Protein AF-A0A8E0S291-F1 (afdb_monomer_lite)

Structure (mmCIF, N/CA/C/O backbone):
data_AF-A0A8E0S291-F1
#
_entry.id   AF-A0A8E0S291-F1
#
loop_
_atom_site.group_PDB
_atom_site.id
_atom_site.type_symbol
_atom_site.label_atom_id
_atom_site.label_alt_id
_atom_site.label_comp_id
_atom_site.label_asym_id
_atom_site.label_entity_id
_atom_site.label_seq_id
_atom_site.pdbx_PDB_ins_code
_atom_site.Cartn_x
_atom_site.Cartn_y
_atom_site.Cartn_z
_atom_site.occupancy
_atom_site.B_iso_or_equiv
_atom_site.auth_seq_id
_atom_site.auth_comp_id
_atom_site.auth_asym_id
_atom_site.auth_atom_id
_atom_site.pdbx_PDB_model_num
ATOM 1 N N . MET A 1 1 ? 57.628 -47.543 49.176 1.00 35.41 1 MET A N 1
ATOM 2 C CA . MET A 1 1 ? 58.173 -47.450 47.808 1.00 35.41 1 MET A CA 1
ATOM 3 C C . MET A 1 1 ? 57.201 -46.601 47.002 1.00 35.41 1 MET A C 1
ATOM 5 O O . MET A 1 1 ? 56.029 -46.947 46.953 1.00 35.41 1 MET A O 1
ATOM 9 N N . LEU A 1 2 ? 57.671 -45.451 46.502 1.00 30.33 2 LEU A N 1
ATOM 10 C CA . LEU A 1 2 ? 57.043 -44.655 45.436 1.00 30.33 2 LEU A CA 1
ATOM 11 C C . LEU A 1 2 ? 56.680 -45.583 44.248 1.00 30.33 2 LEU A C 1
ATOM 13 O O . LEU A 1 2 ? 57.277 -46.646 44.112 1.00 30.33 2 LEU A O 1
ATOM 17 N N . ILE A 1 3 ? 55.739 -45.257 43.362 1.00 27.12 3 ILE A N 1
ATOM 18 C CA . ILE A 1 3 ? 55.937 -44.246 42.314 1.00 27.12 3 ILE A CA 1
ATOM 19 C C . ILE A 1 3 ? 54.583 -43.718 41.811 1.00 27.12 3 ILE A C 1
ATOM 21 O O . ILE A 1 3 ? 53.736 -44.456 41.317 1.00 27.12 3 ILE A O 1
ATOM 25 N N . THR A 1 4 ? 54.435 -42.398 41.903 1.00 32.66 4 THR A N 1
ATOM 26 C CA . THR A 1 4 ? 53.568 -41.542 41.088 1.00 32.66 4 THR A CA 1
ATOM 27 C C . THR A 1 4 ? 54.166 -41.356 39.693 1.00 32.66 4 THR A C 1
ATOM 29 O O . THR A 1 4 ? 55.371 -41.128 39.602 1.00 32.66 4 THR A O 1
ATOM 32 N N . TYR A 1 5 ? 53.348 -41.290 38.639 1.00 24.59 5 TYR A N 1
ATOM 33 C CA . TYR A 1 5 ? 53.736 -40.585 37.412 1.00 24.59 5 TYR A CA 1
ATOM 34 C C . TYR A 1 5 ? 52.665 -39.586 36.980 1.00 24.59 5 TYR A C 1
ATOM 36 O O . TYR A 1 5 ? 51.483 -39.901 36.859 1.00 24.59 5 TYR A O 1
ATOM 44 N N . LYS A 1 6 ? 53.134 -38.357 36.773 1.00 28.48 6 LYS A N 1
ATOM 45 C CA . LYS A 1 6 ? 52.450 -37.206 36.196 1.00 28.48 6 LYS A CA 1
ATOM 46 C C . LYS A 1 6 ? 53.204 -36.866 34.905 1.00 28.48 6 LYS A C 1
ATOM 48 O O . LYS A 1 6 ? 54.429 -36.952 34.910 1.00 28.48 6 LYS A O 1
ATOM 53 N N . ALA A 1 7 ? 52.457 -36.393 33.904 1.00 31.39 7 ALA A N 1
ATOM 54 C CA . ALA A 1 7 ? 52.782 -35.285 32.992 1.00 31.39 7 ALA A CA 1
ATOM 55 C C . ALA A 1 7 ? 52.718 -35.579 31.473 1.00 31.39 7 ALA A C 1
ATOM 57 O O . ALA A 1 7 ? 53.410 -36.454 30.963 1.00 31.39 7 ALA A O 1
ATOM 58 N N . ASN A 1 8 ? 51.957 -34.692 30.806 1.00 26.81 8 ASN A N 1
ATOM 59 C CA . ASN A 1 8 ? 52.186 -34.045 29.500 1.00 26.81 8 ASN A CA 1
ATOM 60 C C . ASN A 1 8 ? 51.219 -34.362 28.332 1.00 26.81 8 ASN A C 1
ATOM 62 O O . ASN A 1 8 ? 51.222 -35.436 27.747 1.00 26.81 8 ASN A O 1
ATOM 66 N N . SER A 1 9 ? 50.413 -33.342 27.998 1.00 39.91 9 SER A N 1
ATOM 67 C CA . SER A 1 9 ? 49.676 -33.076 26.741 1.00 39.91 9 SER A CA 1
ATOM 68 C C . SER A 1 9 ? 50.637 -32.807 25.552 1.00 39.91 9 SER A C 1
ATOM 70 O O . SER A 1 9 ? 51.832 -32.737 25.842 1.00 39.91 9 SER A O 1
ATOM 72 N N . PRO A 1 10 ? 50.231 -32.482 24.290 1.00 49.09 10 PRO A N 1
ATOM 73 C CA . PRO A 1 10 ? 48.901 -32.339 23.658 1.00 49.09 10 PRO A CA 1
ATOM 74 C C . PRO A 1 10 ? 48.836 -32.857 22.184 1.00 49.09 10 PRO A C 1
ATOM 76 O O . PRO A 1 10 ? 49.347 -32.190 21.298 1.00 49.09 10 PRO A O 1
ATOM 79 N N . ASP A 1 11 ? 48.108 -33.928 21.854 1.00 36.12 11 ASP A N 1
ATOM 80 C CA . ASP A 1 11 ? 47.858 -34.286 20.435 1.00 36.12 11 ASP A CA 1
ATOM 81 C C . ASP A 1 11 ? 46.357 -34.353 20.138 1.00 36.12 11 ASP A C 1
ATOM 83 O O . ASP A 1 11 ? 45.771 -35.398 19.866 1.00 36.12 11 ASP A O 1
ATOM 87 N N . THR A 1 12 ? 45.701 -33.191 20.197 1.00 46.25 12 THR A N 1
ATOM 88 C CA . THR A 1 12 ? 44.452 -33.009 19.448 1.00 46.25 12 THR A CA 1
ATOM 89 C C . THR A 1 12 ? 44.856 -32.630 18.034 1.00 46.25 12 THR A C 1
ATOM 91 O O . THR A 1 12 ? 45.323 -31.523 17.779 1.00 46.25 12 THR A O 1
ATOM 94 N N . THR A 1 13 ? 44.742 -33.586 17.114 1.00 47.28 13 THR A N 1
ATOM 95 C CA . THR A 1 13 ? 45.002 -33.358 15.693 1.00 47.28 13 THR A CA 1
ATOM 96 C C . THR A 1 13 ? 44.265 -32.093 15.222 1.00 47.28 13 THR A C 1
ATOM 98 O O . THR A 1 13 ? 43.097 -31.886 15.578 1.00 47.28 13 THR A O 1
ATOM 101 N N . PRO A 1 14 ? 44.896 -31.230 14.402 1.00 50.03 14 PRO A N 1
ATOM 102 C CA . PRO A 1 14 ? 44.289 -29.976 13.938 1.00 50.03 14 PRO A CA 1
ATOM 103 C C . PRO A 1 14 ? 42.973 -30.203 13.173 1.00 50.03 14 PRO A C 1
ATOM 105 O O . PRO A 1 14 ? 42.139 -29.302 13.084 1.00 50.03 14 PRO A O 1
ATOM 108 N N . ALA A 1 15 ? 42.744 -31.426 12.684 1.00 50.00 15 ALA A N 1
ATOM 109 C CA . ALA A 1 15 ? 41.499 -31.878 12.071 1.00 50.00 15 ALA A CA 1
ATOM 110 C C . ALA A 1 15 ? 40.314 -31.969 13.058 1.00 50.00 15 ALA A C 1
ATOM 112 O O . ALA A 1 15 ? 39.196 -31.619 12.698 1.00 50.00 15 ALA A O 1
ATOM 113 N N . VAL A 1 16 ? 40.529 -32.388 14.311 1.00 49.06 16 VAL A N 1
ATOM 114 C CA . VAL A 1 16 ? 39.433 -32.562 15.289 1.00 49.06 16 VAL A CA 1
ATOM 115 C C . VAL A 1 16 ? 39.032 -31.222 15.909 1.00 49.06 16 VAL A C 1
ATOM 117 O O . VAL A 1 16 ? 37.847 -30.944 16.076 1.00 49.06 16 VAL A O 1
ATOM 120 N N . LEU A 1 17 ? 40.002 -30.339 16.174 1.00 48.72 17 LEU A N 1
ATOM 121 C CA . LEU A 1 17 ? 39.735 -28.968 16.625 1.00 48.72 17 LEU A CA 1
ATOM 122 C C . LEU A 1 17 ? 39.095 -28.102 15.532 1.00 48.72 17 LEU A C 1
ATOM 124 O O . LEU A 1 17 ? 38.253 -27.260 15.844 1.00 48.72 17 LEU A O 1
ATOM 128 N N . SER A 1 18 ? 39.461 -28.298 14.261 1.00 50.75 18 SER A N 1
ATOM 129 C CA . SER A 1 18 ? 38.781 -27.631 13.142 1.00 50.75 18 SER A CA 1
ATOM 130 C C . SER A 1 18 ? 37.375 -28.184 12.924 1.00 50.75 18 SER A C 1
ATOM 132 O O . SER A 1 18 ? 36.466 -27.388 12.724 1.00 50.75 18 SER A O 1
ATOM 134 N N . ALA A 1 19 ? 37.156 -29.495 13.064 1.00 48.91 19 ALA A N 1
ATOM 135 C CA . ALA A 1 19 ? 35.825 -30.098 12.991 1.00 48.91 19 ALA A CA 1
ATOM 136 C C . ALA A 1 19 ? 34.895 -29.642 14.132 1.00 48.91 19 ALA A C 1
ATOM 138 O O . ALA A 1 19 ? 33.731 -29.339 13.880 1.00 48.91 19 ALA A O 1
ATOM 139 N N . LEU A 1 20 ? 35.402 -29.515 15.366 1.00 48.41 20 LEU A N 1
ATOM 140 C CA . LEU A 1 20 ? 34.643 -28.953 16.491 1.00 48.41 20 LEU A CA 1
ATOM 141 C C . LEU A 1 20 ? 34.306 -27.475 16.256 1.00 48.41 20 LEU A C 1
ATOM 143 O O . LEU A 1 20 ? 33.142 -27.101 16.370 1.00 48.41 20 LEU A O 1
ATOM 147 N N . LYS A 1 21 ? 35.277 -26.663 15.809 1.00 49.12 21 LYS A N 1
ATOM 148 C CA . LYS A 1 21 ? 35.042 -25.257 15.431 1.00 49.12 21 LYS A CA 1
ATOM 149 C C . LYS A 1 21 ? 34.055 -25.113 14.274 1.00 49.12 21 LYS A C 1
ATOM 151 O O . LYS A 1 21 ? 33.237 -24.205 14.314 1.00 49.12 21 LYS A O 1
ATOM 156 N N . LEU A 1 22 ? 34.101 -25.998 13.278 1.00 50.75 22 LEU A N 1
ATOM 157 C CA . LEU A 1 22 ? 33.143 -26.034 12.171 1.00 50.75 22 LEU A CA 1
ATOM 158 C C . LEU A 1 22 ? 31.749 -26.408 12.678 1.00 50.75 22 LEU A C 1
ATOM 160 O O . LEU A 1 22 ? 30.798 -25.716 12.348 1.00 50.75 22 LEU A O 1
ATOM 164 N N . SER A 1 23 ? 31.628 -27.413 13.552 1.00 47.03 23 SER A N 1
ATOM 165 C CA . SER A 1 23 ? 30.343 -27.818 14.140 1.00 47.03 23 SER A CA 1
ATOM 166 C C . SER A 1 23 ? 29.734 -26.752 15.060 1.00 47.03 23 SER A C 1
ATOM 168 O O . SER A 1 23 ? 28.517 -26.576 15.076 1.00 47.03 23 SER A O 1
ATOM 170 N N . ASP A 1 24 ? 30.569 -25.997 15.779 1.00 49.00 24 ASP A N 1
ATOM 171 C CA . ASP A 1 24 ? 30.143 -24.882 16.624 1.00 49.00 24 ASP A CA 1
ATOM 172 C C . ASP A 1 24 ? 29.803 -23.644 15.789 1.00 49.00 24 ASP A C 1
ATOM 174 O O . ASP A 1 24 ? 28.844 -22.942 16.107 1.00 49.00 24 ASP A O 1
ATOM 178 N N . GLN A 1 25 ? 30.518 -23.400 14.684 1.00 48.41 25 GLN A N 1
ATOM 179 C CA . GLN A 1 25 ? 30.156 -22.367 13.712 1.00 48.41 25 GLN A CA 1
ATOM 180 C C . GLN A 1 25 ? 28.866 -22.704 12.965 1.00 48.41 25 GLN A C 1
ATOM 182 O O . GLN A 1 25 ? 28.069 -21.798 12.747 1.00 48.41 25 GLN A O 1
ATOM 187 N N . GLN A 1 26 ? 28.618 -23.978 12.656 1.00 47.72 26 GLN A N 1
ATOM 188 C CA . GLN A 1 26 ? 27.363 -24.437 12.059 1.00 47.72 26 GLN A CA 1
ATOM 189 C C . GLN A 1 26 ? 26.202 -24.352 13.050 1.00 47.72 26 GLN A C 1
ATOM 191 O O . GLN A 1 26 ? 25.150 -23.823 12.721 1.00 47.72 26 GLN A O 1
ATOM 196 N N . LYS A 1 27 ? 26.403 -24.742 14.315 1.00 43.84 27 LYS A N 1
ATOM 197 C CA . LYS A 1 27 ? 25.403 -24.520 15.374 1.00 43.84 27 LYS A CA 1
ATOM 198 C C . LYS A 1 27 ? 25.152 -23.036 15.644 1.00 43.84 27 LYS A C 1
ATOM 200 O O . LYS A 1 27 ? 24.038 -22.662 16.000 1.00 43.84 27 LYS A O 1
ATOM 205 N N . TYR A 1 28 ? 26.169 -22.185 15.512 1.00 37.22 28 TYR A N 1
ATOM 206 C CA . TYR A 1 28 ? 26.034 -20.737 15.667 1.00 37.22 28 TYR A CA 1
ATOM 207 C C . TYR A 1 28 ? 25.336 -20.092 14.461 1.00 37.22 28 TYR A C 1
ATOM 209 O O . TYR A 1 28 ? 24.503 -19.204 14.657 1.00 37.22 28 TYR A O 1
ATOM 217 N N . SER A 1 29 ? 25.610 -20.557 13.234 1.00 41.06 29 SER A N 1
ATOM 218 C CA . SER A 1 29 ? 24.862 -20.147 12.044 1.00 41.06 29 SER A CA 1
ATOM 219 C C . SER A 1 29 ? 23.415 -20.611 12.128 1.00 41.06 29 SER A C 1
ATOM 221 O O . SER A 1 29 ? 22.541 -19.781 11.939 1.00 41.06 29 SER A O 1
ATOM 223 N N . ASP A 1 30 ? 23.155 -21.854 12.540 1.00 43.41 30 ASP A N 1
ATOM 224 C CA . ASP A 1 30 ? 21.802 -22.405 12.678 1.00 43.41 30 ASP A CA 1
ATOM 225 C C . ASP A 1 30 ? 21.001 -21.684 13.763 1.00 43.41 30 ASP A C 1
ATOM 227 O O . ASP A 1 30 ? 19.849 -21.333 13.533 1.00 43.41 30 ASP A O 1
ATOM 231 N N . ARG A 1 31 ? 21.612 -21.341 14.910 1.00 45.41 31 ARG A N 1
ATOM 232 C CA . ARG A 1 31 ? 20.946 -20.493 15.917 1.00 45.41 31 ARG A CA 1
ATOM 233 C C . ARG A 1 31 ? 20.661 -19.090 15.392 1.00 45.41 31 ARG A C 1
ATOM 235 O O . ARG A 1 31 ? 19.633 -18.518 15.748 1.00 45.41 31 ARG A O 1
ATOM 242 N N . ARG A 1 32 ? 21.542 -18.507 14.567 1.00 46.62 32 ARG A N 1
ATOM 243 C CA . ARG A 1 32 ? 21.278 -17.218 13.901 1.00 46.62 32 ARG A CA 1
ATOM 244 C C . ARG A 1 32 ? 20.151 -17.342 12.889 1.00 46.62 32 ARG A C 1
ATOM 246 O O . ARG A 1 32 ? 19.307 -16.459 12.873 1.00 46.62 32 ARG A O 1
ATOM 253 N N . THR A 1 33 ? 20.104 -18.413 12.104 1.00 45.62 33 THR A N 1
ATOM 254 C CA . THR A 1 33 ? 19.027 -18.675 11.146 1.00 45.62 33 THR A CA 1
ATOM 255 C C . THR A 1 33 ? 17.710 -18.935 11.868 1.00 45.62 33 THR A C 1
ATOM 257 O O . THR A 1 33 ? 16.697 -18.403 11.443 1.00 45.62 33 THR A O 1
ATOM 260 N N . GLU A 1 34 ? 17.701 -19.643 13.000 1.00 44.78 34 GLU A N 1
ATOM 261 C CA . GLU A 1 34 ? 16.521 -19.803 13.862 1.00 44.78 34 GLU A CA 1
ATOM 262 C C . GLU A 1 34 ? 16.089 -18.473 14.485 1.00 44.78 34 GLU A C 1
ATOM 264 O O . GLU A 1 34 ? 14.908 -18.153 14.470 1.00 44.78 34 GLU A O 1
ATOM 269 N N . SER A 1 35 ? 17.028 -17.657 14.971 1.00 46.72 35 SER A N 1
ATOM 270 C CA . SER A 1 35 ? 16.734 -16.337 15.549 1.00 46.72 35 SER A CA 1
ATOM 271 C C . SER A 1 35 ? 16.203 -15.374 14.486 1.00 46.72 35 SER A C 1
ATOM 273 O O . SER A 1 35 ? 15.221 -14.678 14.718 1.00 46.72 35 SER A O 1
ATOM 275 N N . GLN A 1 36 ? 16.805 -15.378 13.295 1.00 45.47 36 GLN A N 1
ATOM 276 C CA . GLN A 1 36 ? 16.350 -14.633 12.124 1.00 45.47 36 GLN A CA 1
ATOM 277 C C . GLN A 1 36 ? 15.043 -15.185 11.564 1.00 45.47 36 GLN A C 1
ATOM 279 O O . GLN A 1 36 ? 14.257 -14.404 11.061 1.00 45.47 36 GLN A O 1
ATOM 284 N N . CYS A 1 37 ? 14.765 -16.483 11.677 1.00 38.72 37 CYS A N 1
ATOM 285 C CA . CYS A 1 37 ? 13.492 -17.089 11.290 1.00 38.72 37 CYS A CA 1
ATOM 286 C C . CYS A 1 37 ? 12.397 -16.757 12.310 1.00 38.72 37 CYS A C 1
ATOM 288 O O . CYS A 1 37 ? 11.267 -16.507 11.923 1.00 38.72 37 CYS A O 1
ATOM 290 N N . LEU A 1 38 ? 12.716 -16.665 13.604 1.00 43.34 38 LEU A N 1
ATOM 291 C CA . LEU A 1 38 ? 11.796 -16.206 14.649 1.00 43.34 38 LEU A CA 1
ATOM 292 C C . LEU A 1 38 ? 11.503 -14.707 14.537 1.00 43.34 38 LEU A C 1
ATOM 294 O O . LEU A 1 38 ? 10.346 -14.320 14.668 1.00 43.34 38 LEU A O 1
ATOM 298 N N .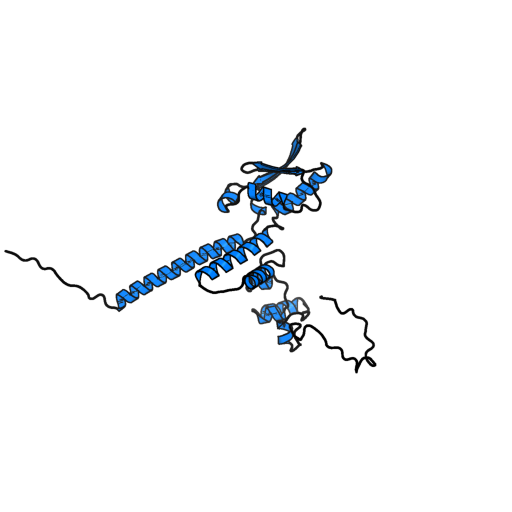 LEU A 1 39 ? 12.519 -13.893 14.238 1.00 44.81 39 LEU A N 1
ATOM 299 C CA . LEU A 1 39 ? 12.376 -12.472 13.911 1.00 44.81 39 LEU A CA 1
ATOM 300 C C . LEU A 1 39 ? 11.616 -12.298 12.600 1.00 44.81 39 LEU A C 1
ATOM 302 O O . LEU A 1 39 ? 10.631 -11.584 12.570 1.00 44.81 39 LEU A O 1
ATOM 306 N N . SER A 1 40 ? 11.977 -13.028 11.547 1.00 36.97 40 SER A N 1
ATOM 307 C CA . SER A 1 40 ? 11.261 -13.038 10.268 1.00 36.97 40 SER A CA 1
ATOM 308 C C . SER A 1 40 ? 9.829 -13.517 10.439 1.00 36.97 40 SER A C 1
ATOM 310 O O . SER A 1 40 ? 8.967 -12.998 9.757 1.00 36.97 40 SER A O 1
ATOM 312 N N . ARG A 1 41 ? 9.551 -14.451 11.354 1.00 41.25 41 ARG A N 1
ATOM 313 C CA . ARG A 1 41 ? 8.201 -14.908 11.701 1.00 41.25 41 ARG A CA 1
ATOM 314 C C . ARG A 1 41 ? 7.462 -13.886 12.556 1.00 41.25 41 ARG A C 1
ATOM 316 O O . ARG A 1 41 ? 6.261 -13.757 12.409 1.00 41.25 41 ARG A O 1
ATOM 323 N N . GLN A 1 42 ? 8.132 -13.149 13.438 1.00 45.88 42 GLN A N 1
ATOM 324 C CA . GLN A 1 42 ? 7.544 -12.010 14.155 1.00 45.88 42 GLN A CA 1
ATOM 325 C C . GLN A 1 42 ? 7.223 -10.860 13.205 1.00 45.88 42 GLN A C 1
ATOM 327 O O . GLN A 1 42 ? 6.167 -10.254 13.330 1.00 45.88 42 GLN A O 1
ATOM 332 N N . VAL A 1 43 ? 8.102 -10.608 12.241 1.00 45.44 43 VAL A N 1
ATOM 333 C CA . VAL A 1 43 ? 7.937 -9.645 11.160 1.00 45.44 43 VAL A CA 1
ATOM 334 C C . VAL A 1 43 ? 6.843 -10.120 10.215 1.00 45.44 43 VAL A C 1
ATOM 336 O O . VAL A 1 43 ? 5.972 -9.339 9.886 1.00 45.44 43 VAL A O 1
ATOM 339 N N . GLU A 1 44 ? 6.782 -11.401 9.870 1.00 46.25 44 GLU A N 1
ATOM 340 C CA . GLU A 1 44 ? 5.695 -12.007 9.099 1.00 46.25 44 GLU A CA 1
ATOM 341 C C . GLU A 1 44 ? 4.374 -11.968 9.875 1.00 46.25 44 GLU A C 1
ATOM 343 O O . GLU A 1 44 ? 3.361 -11.673 9.273 1.00 46.25 44 GLU A O 1
ATOM 348 N N . LEU A 1 45 ? 4.368 -12.131 11.203 1.00 39.22 45 LEU A N 1
ATOM 349 C CA . LEU A 1 45 ? 3.192 -11.952 12.072 1.00 39.22 45 LEU A CA 1
ATOM 350 C C . LEU A 1 45 ? 2.814 -10.473 12.300 1.00 39.22 45 LEU A C 1
ATOM 352 O O . LEU A 1 45 ? 1.685 -10.186 12.696 1.00 39.22 45 LEU A O 1
ATOM 356 N N . ALA A 1 46 ? 3.752 -9.544 12.101 1.00 42.50 46 ALA A N 1
ATOM 357 C CA . ALA A 1 46 ? 3.539 -8.096 12.167 1.00 42.50 46 ALA A CA 1
ATOM 358 C C . ALA A 1 46 ? 3.155 -7.493 10.800 1.00 42.50 46 ALA A C 1
ATOM 360 O O . ALA A 1 46 ? 2.508 -6.447 10.752 1.00 42.50 46 ALA A O 1
ATOM 361 N N . ILE A 1 47 ? 3.560 -8.153 9.709 1.00 39.16 47 ILE A N 1
ATOM 362 C CA . ILE A 1 47 ? 3.210 -7.886 8.307 1.00 39.16 47 ILE A CA 1
ATOM 363 C C . ILE A 1 47 ? 1.906 -8.600 7.938 1.00 39.16 47 ILE A C 1
ATOM 365 O O . ILE A 1 47 ? 1.127 -8.063 7.149 1.00 39.16 47 ILE A O 1
ATOM 369 N N . GLU A 1 48 ? 1.637 -9.780 8.511 1.00 40.62 48 GLU A N 1
ATOM 370 C CA . GLU A 1 48 ? 0.298 -10.356 8.564 1.00 40.62 48 GLU A CA 1
ATOM 371 C C . GLU A 1 48 ? -0.607 -9.260 9.113 1.00 40.62 48 GLU A C 1
ATOM 373 O O . GLU A 1 48 ? -0.258 -8.634 10.121 1.00 40.62 48 GLU A O 1
ATOM 378 N N . PRO A 1 49 ? -1.717 -8.965 8.412 1.00 43.94 49 PRO A N 1
ATOM 379 C CA . PRO A 1 49 ? -2.493 -7.763 8.651 1.00 43.94 49 PRO A CA 1
ATOM 380 C C . PRO A 1 49 ? -2.751 -7.672 10.146 1.00 43.94 49 PRO A C 1
ATOM 382 O O . PRO A 1 49 ? -3.243 -8.626 10.760 1.00 43.94 49 PRO A O 1
ATOM 385 N N . THR A 1 50 ? -2.321 -6.558 10.738 1.00 48.69 50 THR A N 1
ATOM 386 C CA . THR A 1 50 ? -2.438 -6.260 12.163 1.00 48.69 50 THR A CA 1
ATOM 387 C C . THR A 1 50 ? -3.895 -5.992 12.472 1.00 48.69 50 THR A C 1
ATOM 389 O O . THR A 1 50 ? -4.286 -4.897 12.852 1.00 48.69 50 THR A O 1
ATOM 392 N N . ARG A 1 51 ? -4.698 -7.039 12.326 1.00 52.66 51 ARG A N 1
ATOM 393 C CA . ARG A 1 51 ? -6.126 -7.077 12.511 1.00 52.66 51 ARG A CA 1
ATOM 394 C C . ARG A 1 51 ? -6.411 -6.719 13.951 1.00 52.66 51 ARG A C 1
ATOM 396 O O . ARG A 1 51 ? -6.599 -7.589 14.798 1.00 52.66 51 ARG A O 1
ATOM 403 N N . LEU A 1 52 ? -6.506 -5.413 14.212 1.00 54.78 52 LEU A N 1
ATOM 404 C CA . LEU A 1 52 ? -7.386 -4.887 15.244 1.00 54.78 52 LEU A CA 1
ATOM 40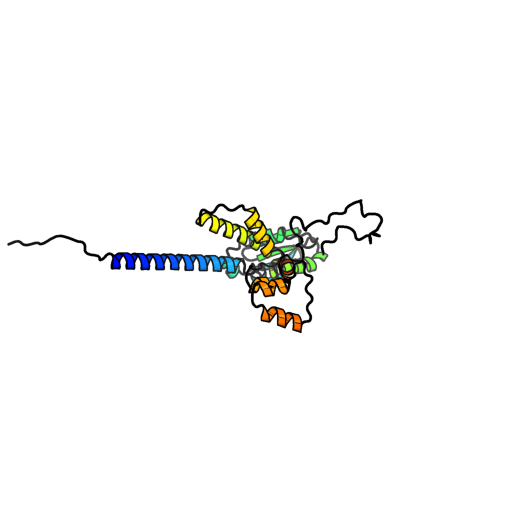5 C C . LEU A 1 52 ? -8.726 -5.595 15.086 1.00 54.78 52 LEU A C 1
ATOM 407 O O . LEU A 1 52 ? -9.258 -6.000 16.100 1.00 54.78 52 LEU A O 1
ATOM 411 N N . ALA A 1 53 ? -9.123 -5.887 13.840 1.00 55.12 53 ALA A N 1
ATOM 412 C CA . ALA A 1 53 ? -10.199 -6.770 13.412 1.00 55.12 53 ALA A CA 1
ATOM 413 C C . ALA A 1 53 ? -10.339 -8.119 14.138 1.00 55.12 53 ALA A C 1
ATOM 415 O O . ALA A 1 53 ? -11.458 -8.568 14.373 1.00 55.12 53 ALA A O 1
ATOM 416 N N . ASP A 1 54 ? -9.234 -8.753 14.536 1.00 59.75 54 ASP A N 1
ATOM 417 C CA . ASP A 1 54 ? -9.254 -10.066 15.187 1.00 59.75 54 ASP A CA 1
ATOM 418 C C . ASP A 1 54 ? -9.330 -9.959 16.716 1.00 59.75 54 ASP A C 1
ATOM 420 O O . ASP A 1 54 ? -9.492 -10.970 17.400 1.00 59.75 54 ASP A O 1
ATOM 424 N N . ILE A 1 55 ? -9.156 -8.760 17.275 1.00 68.62 55 ILE A N 1
ATOM 425 C CA . ILE A 1 55 ? -9.235 -8.505 18.714 1.00 68.62 55 ILE A CA 1
ATOM 426 C C . ILE A 1 55 ? -10.687 -8.409 19.218 1.00 68.62 55 ILE A C 1
ATOM 428 O O . ILE A 1 55 ? -10.953 -8.973 20.282 1.00 68.62 55 ILE A O 1
ATOM 432 N N . PRO A 1 56 ? -11.637 -7.721 18.551 1.00 70.38 56 PRO A N 1
ATOM 433 C CA . PRO A 1 56 ? -13.002 -7.631 19.023 1.00 70.38 56 PRO A CA 1
ATOM 434 C C . PRO A 1 56 ? -13.708 -8.978 18.876 1.00 70.38 56 PRO A C 1
ATOM 436 O O . PRO A 1 56 ? -13.756 -9.580 17.810 1.00 70.38 56 PRO A O 1
ATOM 439 N N . ILE A 1 57 ? -14.299 -9.427 19.976 1.00 78.88 57 ILE A N 1
ATOM 440 C CA . ILE A 1 57 ? -15.174 -10.598 20.032 1.00 78.88 57 ILE A CA 1
ATOM 441 C C . ILE A 1 57 ? -16.590 -10.199 19.617 1.00 78.88 57 ILE A C 1
ATOM 443 O O . ILE A 1 57 ? -17.271 -10.934 18.910 1.00 78.88 57 ILE A O 1
ATOM 447 N N . SER A 1 58 ? -17.061 -9.042 20.092 1.00 79.56 58 SER A N 1
ATOM 448 C CA . SER A 1 58 ? -18.397 -8.546 19.770 1.00 79.56 58 SER A CA 1
ATOM 449 C C . SER A 1 58 ? -18.487 -7.033 19.901 1.00 79.56 58 SER A C 1
ATOM 451 O O . SER A 1 58 ? -17.823 -6.436 20.752 1.00 79.56 58 SER A O 1
ATOM 453 N N . LEU A 1 59 ? -19.350 -6.434 19.086 1.00 84.06 59 LEU A N 1
ATOM 454 C CA . LEU A 1 59 ? -19.764 -5.042 19.182 1.00 84.06 59 LEU A CA 1
ATOM 455 C C . LEU A 1 59 ? -21.243 -5.032 19.575 1.00 84.06 59 LEU A C 1
ATOM 457 O O . LEU A 1 59 ? -22.069 -5.650 18.904 1.00 84.06 59 LEU A O 1
ATOM 461 N N . ARG A 1 60 ? -21.576 -4.373 20.688 1.00 85.88 60 ARG A N 1
ATOM 462 C CA . ARG A 1 60 ? -22.949 -4.266 21.198 1.00 85.88 60 ARG A CA 1
ATOM 463 C C . ARG A 1 60 ? -23.330 -2.814 21.427 1.00 85.88 60 ARG A C 1
ATOM 465 O O . ARG A 1 60 ? -22.530 -2.022 21.919 1.00 85.88 60 ARG A O 1
ATOM 472 N N . GLN A 1 61 ? -24.569 -2.490 21.093 1.00 88.44 61 GLN A N 1
ATOM 473 C CA . GLN A 1 61 ? -25.164 -1.188 21.364 1.00 88.44 61 GLN A CA 1
ATOM 474 C C . GLN A 1 61 ? -25.913 -1.263 22.690 1.00 88.44 61 GLN A C 1
ATOM 476 O O . GLN A 1 61 ? -26.639 -2.226 22.936 1.00 88.44 61 GLN A O 1
ATOM 481 N N . TRP A 1 62 ? -25.729 -0.253 23.530 1.00 86.44 62 TRP A N 1
ATOM 482 C CA . TRP A 1 62 ? -26.413 -0.131 24.806 1.00 86.44 62 TRP A CA 1
ATOM 483 C C . TRP A 1 62 ? -27.108 1.221 24.864 1.00 86.44 62 TRP A C 1
ATOM 485 O O . TRP A 1 62 ? -26.500 2.259 24.600 1.00 86.44 62 TRP A O 1
ATOM 495 N N . LEU A 1 63 ? -28.391 1.186 25.213 1.00 87.00 63 LEU A N 1
ATOM 496 C CA . LEU A 1 63 ? -29.178 2.370 25.515 1.00 87.00 63 LEU A CA 1
ATOM 497 C C . LEU A 1 63 ? -29.546 2.300 26.993 1.00 87.00 63 LEU A C 1
ATOM 499 O O . LEU A 1 63 ? -30.325 1.437 27.397 1.00 87.00 63 LEU A O 1
ATOM 503 N N . THR A 1 64 ? -28.952 3.171 27.800 1.00 84.69 64 THR A N 1
ATOM 504 C CA . THR A 1 64 ? -29.405 3.423 29.168 1.00 84.69 64 THR A CA 1
ATOM 505 C C . THR A 1 64 ? -30.151 4.760 29.191 1.00 84.69 64 THR A C 1
ATOM 507 O O . THR A 1 64 ? -29.996 5.569 28.275 1.00 84.69 64 THR A O 1
ATOM 510 N N . PRO A 1 65 ? -30.998 5.013 30.202 1.00 80.31 65 PRO A N 1
ATOM 511 C CA . PRO A 1 65 ? -31.707 6.289 30.313 1.00 80.31 65 PRO A CA 1
ATOM 512 C C . PRO A 1 65 ? -30.776 7.505 30.471 1.00 80.31 65 PRO A C 1
ATOM 514 O O . PRO A 1 65 ? -31.202 8.620 30.190 1.00 80.31 65 PRO A O 1
ATOM 517 N N . GLU A 1 66 ? -29.528 7.299 30.901 1.00 82.06 66 GLU A N 1
ATOM 518 C CA . GLU A 1 66 ? -28.541 8.368 31.099 1.00 82.06 66 GLU A CA 1
ATOM 519 C C . GLU A 1 66 ? -27.597 8.539 29.905 1.00 82.06 66 GLU A C 1
ATOM 521 O O . GLU A 1 66 ? -27.242 9.664 29.571 1.00 82.06 66 GLU A O 1
ATOM 526 N N . ASP A 1 67 ? -27.203 7.441 29.250 1.00 82.25 67 ASP A N 1
ATOM 527 C CA . ASP A 1 67 ? -26.203 7.448 28.187 1.00 82.25 67 ASP A CA 1
ATOM 528 C C . ASP A 1 67 ? -26.522 6.414 27.098 1.00 82.25 67 ASP A C 1
ATOM 530 O O . ASP A 1 67 ? -26.938 5.282 27.352 1.00 82.25 67 ASP A O 1
ATOM 534 N N . VAL A 1 68 ? -26.204 6.765 25.855 1.00 84.12 68 VAL A N 1
ATOM 535 C CA . VAL A 1 68 ? -26.150 5.802 24.752 1.00 84.12 68 VAL A CA 1
ATOM 536 C C . VAL A 1 68 ? -24.695 5.559 24.397 1.00 84.12 68 VAL A C 1
ATOM 538 O O . VAL A 1 68 ? -23.942 6.506 24.178 1.00 84.12 68 VAL A O 1
ATOM 541 N N . TYR A 1 69 ? -24.280 4.295 24.344 1.00 87.00 69 TYR A N 1
ATOM 542 C CA . TYR A 1 69 ? -22.896 3.946 24.041 1.00 87.00 69 TYR A CA 1
ATOM 543 C C . TYR A 1 69 ? -22.773 2.630 23.283 1.00 87.00 69 TYR A C 1
ATOM 545 O O . TYR A 1 69 ? -23.638 1.752 23.308 1.00 87.00 69 TYR A O 1
ATOM 553 N N . ILE A 1 70 ? -21.645 2.494 22.599 1.00 87.31 70 ILE A N 1
ATOM 554 C CA . ILE A 1 70 ? -21.259 1.285 21.884 1.00 87.31 70 ILE A CA 1
ATOM 555 C C . ILE A 1 70 ? -20.142 0.626 22.679 1.00 87.31 70 ILE A C 1
ATOM 557 O O . ILE A 1 70 ? -19.095 1.232 22.908 1.00 87.31 70 ILE A O 1
ATOM 561 N N . ALA A 1 71 ? -20.379 -0.610 23.105 1.00 87.94 71 ALA A N 1
ATOM 562 C CA . ALA A 1 71 ? -19.412 -1.427 23.814 1.00 87.94 71 ALA A CA 1
ATOM 563 C C . ALA A 1 71 ? -18.766 -2.419 22.843 1.00 87.94 71 ALA A C 1
ATOM 565 O O . ALA A 1 71 ? -19.452 -3.233 22.221 1.00 87.94 71 ALA A O 1
ATOM 566 N N . VAL A 1 72 ? -17.441 -2.384 22.745 1.00 86.56 72 VAL A N 1
ATOM 567 C CA . VAL A 1 72 ? -16.651 -3.386 22.030 1.00 86.56 72 VAL A CA 1
ATOM 568 C C . VAL A 1 72 ? -15.963 -4.275 23.058 1.00 86.56 72 VAL A C 1
ATOM 570 O O . VAL A 1 72 ? -15.202 -3.801 23.901 1.00 86.56 72 VAL A O 1
ATOM 573 N N . THR A 1 73 ? -16.253 -5.572 23.005 1.00 87.75 73 THR A N 1
ATOM 574 C CA . THR A 1 73 ? -15.602 -6.592 23.834 1.00 87.75 73 THR A CA 1
ATOM 575 C C . THR A 1 73 ? -14.342 -7.070 23.134 1.00 87.75 73 THR A C 1
ATOM 577 O O . THR A 1 73 ? -14.425 -7.537 22.003 1.00 87.75 73 THR A O 1
ATOM 580 N N . LEU A 1 74 ? -13.194 -6.974 23.797 1.00 84.62 74 LEU A N 1
ATOM 581 C CA . LEU A 1 74 ? -11.881 -7.328 23.260 1.00 84.62 74 LEU A CA 1
ATOM 582 C C . LEU A 1 74 ? -11.398 -8.663 23.852 1.00 84.62 74 LEU A C 1
ATOM 584 O O . LEU A 1 74 ? -11.614 -8.944 25.030 1.00 84.62 74 LEU A O 1
ATOM 588 N N . ASP A 1 75 ? -10.729 -9.487 23.046 1.00 84.06 75 ASP A N 1
ATOM 589 C CA . ASP A 1 75 ? -10.158 -10.769 23.472 1.00 84.06 75 ASP A CA 1
ATOM 590 C C . ASP A 1 75 ? -8.822 -10.569 24.202 1.00 84.06 75 ASP A C 1
ATOM 592 O O . ASP A 1 75 ? -7.784 -10.292 23.595 1.00 84.06 75 ASP A O 1
ATOM 596 N N . GLU A 1 76 ? -8.835 -10.768 25.518 1.00 81.12 76 GLU A N 1
ATOM 597 C CA . GLU A 1 76 ? -7.662 -10.648 26.390 1.00 81.12 76 GLU A CA 1
ATOM 598 C C . GLU A 1 76 ? -6.526 -11.598 25.999 1.00 81.12 76 GLU A C 1
ATOM 600 O O . GLU A 1 76 ? -5.358 -11.210 26.011 1.00 81.12 76 GLU A O 1
ATOM 605 N N . LYS A 1 77 ? -6.841 -12.827 25.567 1.00 79.31 77 LYS A N 1
ATOM 606 C CA . LYS A 1 77 ? -5.819 -13.812 25.180 1.00 79.31 77 LYS A CA 1
ATOM 607 C C . LYS A 1 77 ? -5.148 -13.426 23.869 1.00 79.31 77 LYS A C 1
ATOM 609 O O . LYS A 1 77 ? -3.978 -13.752 23.658 1.00 79.31 77 LYS A O 1
ATOM 614 N N . ARG A 1 78 ? -5.881 -12.793 22.949 1.00 73.31 78 ARG A N 1
ATOM 615 C CA . ARG A 1 78 ? -5.308 -12.274 21.693 1.00 73.31 78 ARG A CA 1
ATOM 616 C C . ARG A 1 78 ? -4.497 -11.008 21.943 1.00 73.31 78 ARG A C 1
ATOM 618 O O . ARG A 1 78 ? -3.409 -10.890 21.388 1.00 73.31 78 ARG A O 1
ATOM 625 N N . MET A 1 79 ? -4.969 -10.127 22.824 1.00 74.56 79 MET A N 1
ATOM 626 C CA . MET A 1 79 ? -4.234 -8.929 23.237 1.00 74.56 79 MET A CA 1
ATOM 627 C C . MET A 1 79 ? -2.910 -9.275 23.931 1.00 74.56 79 MET A C 1
ATOM 629 O O . MET A 1 79 ? -1.871 -8.746 23.541 1.00 74.56 79 MET A O 1
ATOM 633 N N . ALA A 1 80 ? -2.919 -10.218 24.880 1.00 74.69 80 ALA A N 1
ATOM 634 C CA . ALA A 1 80 ? -1.728 -10.637 25.624 1.00 74.69 80 ALA A CA 1
ATOM 635 C C . ALA A 1 80 ? -0.660 -11.278 24.725 1.00 74.69 80 ALA A C 1
ATOM 637 O O . ALA A 1 80 ? 0.520 -10.962 24.849 1.00 74.69 80 ALA A O 1
ATOM 638 N N . ARG A 1 81 ? -1.071 -12.119 23.765 1.00 67.38 81 ARG A N 1
ATOM 639 C CA . ARG A 1 81 ? -0.156 -12.719 22.775 1.00 67.38 81 ARG A CA 1
ATOM 640 C C . ARG A 1 81 ? 0.554 -11.685 21.901 1.00 67.38 81 ARG A C 1
ATOM 642 O O . ARG A 1 81 ? 1.634 -11.968 21.402 1.00 67.38 81 ARG A O 1
ATOM 649 N N . ARG A 1 82 ? -0.065 -10.520 21.694 1.00 64.38 82 ARG A N 1
ATOM 650 C CA . ARG A 1 82 ? 0.411 -9.471 20.779 1.00 64.38 82 ARG A CA 1
ATOM 651 C C . ARG A 1 82 ? 0.941 -8.225 21.500 1.00 64.38 82 ARG A C 1
ATOM 653 O O . ARG A 1 82 ? 1.319 -7.269 20.836 1.00 64.38 82 ARG A O 1
ATOM 660 N N . GLY A 1 83 ? 0.943 -8.204 22.836 1.00 67.56 83 GLY A N 1
ATOM 661 C CA . GLY A 1 83 ? 1.381 -7.047 23.629 1.00 67.56 83 GLY A CA 1
ATOM 662 C C . GLY A 1 83 ? 0.526 -5.784 23.440 1.00 67.56 83 GLY A C 1
ATOM 663 O O . GLY A 1 83 ? 1.001 -4.677 23.686 1.00 67.56 83 GLY A O 1
ATOM 664 N N . ILE A 1 84 ? -0.725 -5.916 22.983 1.00 72.62 84 ILE A N 1
ATOM 665 C CA . ILE A 1 84 ? -1.609 -4.772 22.716 1.00 72.62 84 ILE A CA 1
ATOM 666 C C . ILE A 1 84 ? -2.380 -4.421 23.989 1.00 72.62 84 ILE A C 1
ATOM 668 O O . ILE A 1 84 ? -3.110 -5.243 24.534 1.00 72.62 84 ILE A O 1
ATOM 672 N N . ILE A 1 85 ? -2.249 -3.174 24.440 1.00 80.19 85 ILE A N 1
ATOM 673 C CA . ILE A 1 85 ? -2.948 -2.649 25.620 1.00 80.19 85 ILE A CA 1
ATOM 674 C C . ILE A 1 85 ? -4.264 -1.991 25.180 1.00 80.19 85 ILE A C 1
ATOM 676 O O . ILE A 1 85 ? -4.300 -1.287 24.170 1.00 80.19 85 ILE A O 1
ATOM 680 N N . THR A 1 86 ? -5.341 -2.131 25.955 1.00 79.00 86 THR A N 1
ATOM 681 C CA . THR A 1 86 ? -6.644 -1.504 25.650 1.00 79.00 86 THR A CA 1
ATOM 682 C C . THR A 1 86 ? -6.581 0.018 25.533 1.00 79.00 86 THR A C 1
ATOM 684 O O . THR A 1 86 ? -7.222 0.593 24.654 1.00 79.00 86 THR A O 1
ATOM 687 N N . ALA A 1 87 ? -5.722 0.676 26.313 1.00 78.69 87 ALA A N 1
ATOM 688 C CA . ALA A 1 87 ? -5.434 2.105 26.175 1.00 78.69 87 ALA A CA 1
ATOM 689 C C . ALA A 1 87 ? -4.912 2.480 24.772 1.00 78.69 87 ALA A C 1
ATOM 691 O O . ALA A 1 87 ? -5.233 3.546 24.239 1.00 78.69 87 ALA A O 1
ATOM 692 N N . ARG A 1 88 ? -4.147 1.587 24.128 1.00 75.56 88 ARG A N 1
ATOM 693 C CA . ARG A 1 88 ? -3.677 1.796 22.755 1.00 75.56 88 ARG A CA 1
ATOM 694 C C . ARG A 1 88 ? -4.849 1.780 21.779 1.00 75.56 88 ARG A C 1
ATOM 696 O O . ARG A 1 88 ? -4.933 2.680 20.948 1.00 75.56 88 ARG A O 1
ATOM 703 N N . VAL A 1 89 ? -5.779 0.837 21.929 1.00 74.62 89 VAL A N 1
ATOM 704 C CA . VAL A 1 89 ? -6.993 0.737 21.097 1.00 74.62 89 VAL A CA 1
ATOM 705 C C . VAL A 1 89 ? -7.864 1.994 21.236 1.00 74.62 89 VAL A C 1
ATOM 707 O O . VAL A 1 89 ? -8.333 2.529 20.235 1.00 74.62 89 VAL A O 1
ATOM 710 N N . VAL A 1 90 ? -7.997 2.549 22.445 1.00 78.62 90 VAL A N 1
ATOM 711 C CA . VAL A 1 90 ? -8.696 3.830 22.678 1.00 78.62 90 VAL A CA 1
ATOM 712 C C . VAL A 1 90 ? -8.039 4.977 21.927 1.00 78.62 90 VAL A C 1
ATOM 714 O O . VAL A 1 90 ? -8.716 5.709 21.208 1.00 78.62 90 VAL A O 1
ATOM 717 N N . SER A 1 91 ? -6.718 5.126 22.067 1.00 73.62 91 SER A N 1
ATOM 718 C CA . SER A 1 91 ? -5.976 6.207 21.405 1.00 73.62 91 SER A CA 1
ATOM 719 C C . SER A 1 91 ? -6.101 6.136 19.882 1.00 73.62 91 SER A C 1
ATOM 721 O O . SER A 1 91 ? -6.122 7.154 19.195 1.00 73.62 91 SER A O 1
ATOM 723 N N . VAL A 1 92 ? -6.224 4.918 19.363 1.00 71.44 92 VAL A N 1
ATOM 724 C CA . VAL A 1 92 ? -6.411 4.621 17.953 1.00 71.44 92 VAL A CA 1
ATOM 725 C C . VAL A 1 92 ? -7.809 5.028 17.486 1.00 71.44 92 VAL A C 1
ATOM 727 O O . VAL A 1 92 ? -7.927 5.755 16.504 1.00 71.44 92 VAL A O 1
ATOM 730 N N . VAL A 1 93 ? -8.855 4.643 18.216 1.00 74.38 93 VAL A N 1
ATOM 731 C CA . VAL A 1 93 ? -10.245 5.008 17.896 1.00 74.38 93 VAL A CA 1
ATOM 732 C C . VAL A 1 93 ? -10.478 6.517 18.013 1.00 74.38 93 VAL A C 1
ATOM 734 O O . VAL A 1 93 ? -11.182 7.088 17.189 1.00 74.38 93 VAL A O 1
ATOM 737 N N . GLN A 1 94 ? -9.844 7.183 18.982 1.00 75.06 94 GLN A N 1
ATOM 738 C CA . GLN A 1 94 ? -9.907 8.642 19.132 1.00 75.06 94 GLN A CA 1
ATOM 739 C C . GLN A 1 94 ? -9.213 9.394 17.987 1.00 75.06 94 GLN A C 1
ATOM 741 O O . GLN A 1 94 ? -9.667 10.462 17.585 1.00 75.06 94 GLN A O 1
ATOM 746 N N . ARG A 1 95 ? -8.095 8.862 17.473 1.00 66.12 95 ARG A N 1
ATOM 747 C CA . ARG A 1 95 ? -7.340 9.469 16.361 1.00 66.12 95 ARG A CA 1
ATOM 748 C C . ARG A 1 95 ? -7.905 9.116 14.994 1.00 66.12 95 ARG A C 1
ATOM 750 O O . ARG A 1 95 ? -7.676 9.863 14.041 1.00 66.12 95 ARG A O 1
ATOM 757 N N . ALA A 1 96 ? -8.599 7.986 14.877 1.00 62.38 96 ALA A N 1
ATOM 758 C CA . ALA A 1 96 ? -9.268 7.603 13.651 1.00 62.38 96 ALA A CA 1
ATOM 759 C C . ALA A 1 96 ? -10.253 8.717 13.283 1.00 62.38 96 ALA A C 1
ATOM 761 O O . ALA A 1 96 ? -11.180 9.020 14.030 1.00 62.38 96 ALA A O 1
ATOM 762 N N . LYS A 1 97 ? -10.033 9.361 12.132 1.00 55.09 97 LYS A N 1
ATOM 763 C CA . LYS A 1 97 ? -10.976 10.333 11.573 1.00 55.09 97 LYS A CA 1
ATOM 764 C C . LYS A 1 97 ? -12.235 9.576 11.162 1.00 55.09 97 LYS A C 1
ATOM 766 O O . LYS A 1 97 ? -12.387 9.197 10.002 1.00 55.09 97 LYS A O 1
ATOM 771 N N . LEU A 1 98 ? -13.127 9.335 12.117 1.00 63.44 98 LEU A N 1
ATOM 772 C CA . LEU A 1 98 ? -14.442 8.779 11.843 1.00 63.44 98 LEU A CA 1
ATOM 773 C C . LEU A 1 98 ? -15.113 9.743 10.875 1.00 63.44 98 LEU A C 1
ATOM 775 O O . LEU A 1 98 ? -15.176 10.932 11.175 1.00 63.44 98 LEU A O 1
ATOM 779 N N . ARG A 1 99 ? -15.514 9.263 9.692 1.00 55.75 99 ARG A N 1
ATOM 780 C CA . ARG A 1 99 ? -16.007 10.056 8.548 1.00 55.75 99 ARG A CA 1
ATOM 781 C C . ARG A 1 99 ? -16.955 11.195 8.973 1.00 55.75 99 ARG A C 1
ATOM 783 O O . ARG A 1 99 ? -18.166 11.030 8.953 1.00 55.75 99 ARG A O 1
ATOM 790 N N . LYS A 1 100 ? -16.400 12.357 9.339 1.00 56.34 100 LYS A N 1
ATOM 791 C CA . LYS A 1 100 ? -17.114 13.539 9.856 1.00 56.34 100 LYS A CA 1
ATOM 792 C C . LYS A 1 100 ? -18.020 13.300 11.083 1.00 56.34 100 LYS A C 1
ATOM 794 O O . LYS A 1 100 ? -18.897 14.122 11.330 1.00 56.34 100 LYS A O 1
ATOM 799 N N . VAL A 1 101 ? -17.809 12.243 11.872 1.00 63.34 101 VAL A N 1
ATOM 800 C CA . VAL A 1 101 ? -18.605 11.990 13.089 1.00 63.34 101 VAL A CA 1
ATOM 801 C C . VAL A 1 101 ? -17.791 12.336 14.328 1.00 63.34 101 VAL A C 1
ATOM 803 O O . VAL A 1 101 ? -16.684 11.832 14.512 1.00 63.34 101 VAL A O 1
ATOM 806 N N . LYS A 1 102 ? -18.334 13.211 15.176 1.00 64.69 102 LYS A N 1
ATOM 807 C CA . LYS A 1 102 ? -17.729 13.561 16.463 1.00 64.69 102 LYS A CA 1
ATOM 808 C C . LYS A 1 102 ? -18.158 12.528 17.506 1.00 64.69 102 LYS A C 1
ATOM 810 O O . LYS A 1 102 ? -19.350 12.337 17.728 1.00 64.69 102 LYS A O 1
ATOM 815 N N . LEU A 1 103 ? -17.193 11.869 18.141 1.00 74.81 103 LEU A N 1
ATOM 816 C CA . LEU A 1 103 ? -17.436 11.162 19.400 1.00 74.81 103 LEU A CA 1
ATOM 817 C C . LEU A 1 103 ? -17.377 12.171 20.543 1.00 74.81 103 LEU A C 1
ATOM 819 O O . LEU A 1 103 ? -16.528 13.063 20.524 1.00 74.81 103 LEU A O 1
ATOM 823 N N . SER A 1 104 ? -18.251 12.021 21.534 1.00 78.44 104 SER A N 1
ATOM 824 C CA . SER A 1 104 ? -18.218 12.846 22.746 1.00 78.44 104 SER A CA 1
ATOM 825 C C . SER A 1 104 ? -17.068 12.414 23.656 1.00 78.44 104 SER A C 1
ATOM 827 O O . SER A 1 104 ? -16.269 13.239 24.095 1.00 78.44 104 SER A O 1
ATOM 829 N N . ARG A 1 105 ? -16.941 11.104 23.894 1.00 83.50 105 ARG A N 1
ATOM 830 C CA . ARG A 1 105 ? -15.850 10.497 24.666 1.00 83.50 105 ARG A CA 1
ATOM 831 C C . ARG A 1 105 ? -15.630 9.036 24.280 1.00 83.50 105 ARG A C 1
ATOM 833 O O . ARG A 1 105 ? -16.527 8.363 23.776 1.00 83.50 105 ARG A O 1
ATOM 840 N N . VAL A 1 106 ? -14.424 8.544 24.554 1.00 84.69 106 VAL A N 1
ATOM 841 C CA . VAL A 1 106 ? -14.071 7.122 24.452 1.00 84.69 106 VAL A CA 1
ATOM 842 C C . VAL A 1 106 ? -13.420 6.714 25.760 1.00 84.69 106 VAL A C 1
ATOM 844 O O . VAL A 1 106 ? -12.391 7.279 26.132 1.00 84.69 106 VAL A O 1
ATOM 847 N N . THR A 1 107 ? -14.018 5.756 26.456 1.00 87.31 107 THR A N 1
ATOM 848 C CA . THR A 1 107 ? -13.490 5.199 27.704 1.00 87.31 107 THR A CA 1
ATOM 849 C C . THR A 1 107 ? -13.130 3.733 27.508 1.00 87.31 107 THR A C 1
ATOM 851 O O . THR A 1 107 ? -13.526 3.087 26.537 1.00 87.31 107 THR A O 1
ATOM 854 N N . HIS A 1 108 ? -12.321 3.202 28.416 1.00 87.12 108 HIS A N 1
ATOM 855 C CA . HIS A 1 108 ? -11.959 1.793 28.415 1.00 87.12 108 HIS A CA 1
ATOM 856 C C . HIS A 1 108 ? -11.979 1.225 29.821 1.00 87.12 108 HIS A C 1
ATOM 858 O O . HIS A 1 108 ? -11.750 1.923 30.804 1.00 87.12 108 HIS A O 1
ATOM 864 N N . SER A 1 109 ? -12.233 -0.072 29.876 1.00 86.88 109 SER A N 1
ATOM 865 C CA . SER A 1 109 ? -11.999 -0.954 31.010 1.00 86.88 109 SER A CA 1
ATOM 866 C C . SER A 1 109 ? -11.147 -2.132 30.525 1.00 86.88 109 SER A C 1
ATOM 868 O O . SER A 1 109 ? -10.916 -2.251 29.321 1.00 86.88 109 SER A O 1
ATOM 870 N N . LYS A 1 110 ? -10.686 -3.001 31.438 1.00 82.94 110 LYS A N 1
ATOM 871 C CA . LYS A 1 110 ? -9.739 -4.110 31.182 1.00 82.94 110 LYS A CA 1
ATOM 872 C C . LYS A 1 110 ? -9.828 -4.686 29.766 1.00 82.94 110 LYS A C 1
ATOM 874 O O . LYS A 1 110 ? -8.856 -4.569 29.031 1.00 82.94 110 LYS A O 1
ATOM 879 N N . ASN A 1 111 ? -11.006 -5.194 29.385 1.00 84.88 111 ASN A N 1
ATOM 880 C CA . ASN A 1 111 ? -11.267 -5.834 28.088 1.00 84.88 111 ASN A CA 1
ATOM 881 C C . ASN A 1 111 ? -12.427 -5.181 27.312 1.00 84.88 111 ASN A C 1
ATOM 883 O O . ASN A 1 111 ? -12.924 -5.753 26.345 1.00 84.88 111 ASN A O 1
ATOM 887 N N . PHE A 1 112 ? -12.901 -4.013 27.748 1.00 86.19 112 PHE A N 1
ATOM 888 C CA . PHE A 1 112 ? -14.046 -3.339 27.137 1.00 86.19 112 PHE A CA 1
ATOM 889 C C . PHE A 1 112 ? -13.656 -1.944 26.675 1.00 86.19 112 PHE A C 1
ATOM 891 O O . PHE A 1 112 ? -13.037 -1.182 27.414 1.00 86.19 112 PHE A O 1
ATOM 898 N N . LEU A 1 113 ? -14.062 -1.602 25.461 1.00 86.88 113 LEU A N 1
ATOM 899 C CA . LEU A 1 113 ? -13.971 -0.261 24.905 1.00 86.88 113 LEU A CA 1
ATOM 900 C C . LEU A 1 113 ? -15.384 0.312 24.816 1.00 86.88 113 LEU A C 1
ATOM 902 O O . LEU A 1 113 ? -16.263 -0.330 24.247 1.00 86.88 113 LEU A O 1
ATOM 906 N N . TYR A 1 114 ? -15.588 1.519 25.333 1.00 88.31 114 TYR A N 1
ATOM 907 C CA . TYR A 1 114 ? -16.865 2.220 25.264 1.00 88.31 114 TYR A CA 1
ATOM 908 C C . TYR A 1 114 ? -16.711 3.489 24.433 1.00 88.31 114 TYR A C 1
ATOM 910 O O . TYR A 1 114 ? -15.882 4.349 24.735 1.00 88.31 114 TYR A O 1
ATOM 918 N N . ALA A 1 115 ? -17.516 3.610 23.385 1.00 86.88 115 ALA A N 1
ATOM 919 C CA . ALA A 1 115 ? -17.560 4.782 22.524 1.00 86.88 115 ALA A CA 1
ATOM 920 C C . ALA A 1 115 ? -18.924 5.461 22.643 1.00 86.88 115 ALA A C 1
ATOM 922 O O . ALA A 1 115 ? -19.960 4.819 22.463 1.00 86.88 115 ALA A O 1
ATOM 923 N N . TYR A 1 116 ? -18.910 6.761 22.928 1.00 86.69 116 TYR A N 1
ATOM 924 C CA . TYR A 1 116 ? -20.112 7.559 23.127 1.00 86.69 116 TYR A CA 1
ATOM 925 C C . TYR A 1 116 ? -20.298 8.484 21.912 1.00 86.69 116 TYR A C 1
ATOM 927 O O . TYR A 1 116 ? -19.415 9.308 21.632 1.00 86.69 116 TYR A O 1
ATOM 935 N N . PRO A 1 117 ? -21.396 8.347 21.146 1.00 83.94 117 PRO A N 1
ATOM 936 C CA . PRO A 1 117 ? -21.725 9.284 20.079 1.00 83.94 117 PRO A CA 1
ATOM 937 C C . PRO A 1 117 ? -22.025 10.676 20.658 1.00 83.94 117 PRO A C 1
ATOM 939 O O . PRO A 1 117 ? -22.424 10.805 21.816 1.00 83.94 117 PRO A O 1
ATOM 942 N N . ALA A 1 118 ? -21.817 11.729 19.862 1.00 81.44 118 ALA A N 1
ATOM 943 C CA . ALA A 1 118 ? -22.263 13.077 20.223 1.00 81.44 118 ALA A CA 1
ATOM 944 C C . ALA A 1 118 ? -23.789 13.227 20.092 1.00 81.44 118 ALA A C 1
ATOM 946 O O . ALA A 1 118 ? -24.406 13.855 20.944 1.00 81.44 118 ALA A O 1
ATOM 947 N N . ASP A 1 119 ? -24.384 12.592 19.074 1.00 78.94 119 ASP A N 1
ATOM 948 C CA . ASP A 1 119 ? -25.816 12.671 18.775 1.00 78.94 119 ASP A CA 1
ATOM 949 C C . ASP A 1 119 ? -26.413 11.276 18.531 1.00 78.94 119 ASP A C 1
ATOM 951 O O . ASP A 1 119 ? -25.805 10.441 17.853 1.00 78.94 119 ASP A O 1
ATOM 955 N N . LEU A 1 120 ? -27.648 11.039 18.982 1.00 76.25 120 LEU A N 1
ATOM 956 C CA . LEU A 1 120 ? -28.382 9.781 18.752 1.00 76.25 120 LEU A CA 1
ATOM 957 C C . LEU A 1 120 ? -28.523 9.431 17.262 1.00 76.25 120 LEU A C 1
ATOM 959 O O . LEU A 1 120 ? -28.362 8.275 16.878 1.00 76.25 120 LEU A O 1
ATOM 963 N N . ASN A 1 121 ? -28.721 10.435 16.406 1.00 76.69 121 ASN A N 1
ATOM 964 C CA . ASN A 1 121 ? -28.841 10.246 14.955 1.00 76.69 121 ASN A CA 1
ATOM 965 C C . ASN A 1 121 ? -27.543 9.732 14.309 1.00 76.69 121 ASN A C 1
ATOM 967 O O . ASN A 1 121 ? -27.560 9.236 13.185 1.00 76.69 121 ASN A O 1
ATOM 971 N N . THR A 1 122 ? -26.410 9.843 15.008 1.00 75.69 122 THR A N 1
ATOM 972 C CA . THR A 1 122 ? -25.113 9.359 14.524 1.00 75.69 122 THR A CA 1
ATOM 973 C C . THR A 1 122 ? -24.786 7.943 14.985 1.00 75.69 122 THR A C 1
ATOM 975 O O . THR A 1 122 ? -23.796 7.393 14.512 1.00 75.69 122 THR A O 1
ATOM 978 N N . LEU A 1 123 ? -25.609 7.319 15.841 1.00 79.56 123 LEU A N 1
ATOM 979 C CA . LEU A 1 123 ? -25.338 5.998 16.419 1.00 79.56 123 LEU A CA 1
ATOM 980 C C . LEU A 1 123 ? -25.011 4.951 15.347 1.00 79.56 123 LEU A C 1
ATOM 982 O O . LEU A 1 123 ? -23.975 4.295 15.418 1.00 79.56 123 LEU A O 1
ATOM 986 N N . GLU A 1 124 ? -25.860 4.828 14.326 1.00 79.38 124 GLU A N 1
ATOM 987 C CA . GLU A 1 124 ? -25.690 3.826 13.270 1.00 79.38 124 GLU A CA 1
ATOM 988 C C . GLU A 1 124 ? -24.411 4.066 12.448 1.00 79.38 124 GLU A C 1
ATOM 990 O O . GLU A 1 124 ? -23.723 3.128 12.041 1.00 79.38 124 GLU A O 1
ATOM 995 N N . ILE A 1 125 ? -24.045 5.335 12.256 1.00 77.75 125 ILE A N 1
ATOM 996 C CA . ILE A 1 125 ? -22.817 5.722 11.561 1.00 77.75 125 ILE A CA 1
ATOM 997 C C . ILE A 1 125 ? -21.603 5.385 12.432 1.00 77.75 125 ILE A C 1
ATOM 999 O O . ILE A 1 125 ? -20.638 4.815 11.933 1.00 77.75 125 ILE A O 1
ATOM 1003 N N . VAL A 1 126 ? -21.648 5.679 13.736 1.00 78.38 126 VAL A N 1
ATOM 1004 C CA . VAL A 1 126 ? -20.563 5.341 14.668 1.00 78.38 126 VAL A CA 1
ATOM 1005 C C . VAL A 1 126 ? -20.356 3.831 14.737 1.00 78.38 126 VAL A C 1
ATOM 1007 O O . VAL A 1 126 ? -19.211 3.393 14.726 1.00 78.38 126 VAL A O 1
ATOM 1010 N N . VAL A 1 127 ? -21.426 3.033 14.743 1.00 80.94 127 VAL A N 1
ATOM 1011 C CA . VAL A 1 127 ? -21.335 1.564 14.709 1.00 80.94 127 VAL A CA 1
ATOM 1012 C C . VAL A 1 127 ? -20.606 1.097 13.454 1.00 80.94 127 VAL A C 1
ATOM 1014 O O . VAL A 1 127 ? -19.618 0.379 13.576 1.00 80.94 127 VAL A O 1
ATOM 1017 N N . LYS A 1 128 ? -21.027 1.558 12.268 1.00 76.88 128 LYS A N 1
ATOM 1018 C CA . LYS A 1 128 ? -20.386 1.194 10.991 1.00 76.88 128 LYS A CA 1
ATOM 1019 C C . LYS A 1 128 ? -18.914 1.599 10.952 1.00 76.88 128 LYS A C 1
ATOM 1021 O O . LYS A 1 128 ? -18.070 0.837 10.495 1.00 76.88 128 LYS A O 1
ATOM 1026 N N . VAL A 1 129 ? -18.578 2.781 11.463 1.00 74.62 129 VAL A N 1
ATOM 1027 C CA . VAL A 1 129 ? -17.186 3.239 11.460 1.00 74.62 129 VAL A CA 1
ATOM 1028 C C . VAL A 1 129 ? -16.342 2.505 12.508 1.00 74.62 129 VAL A C 1
ATOM 1030 O O . VAL A 1 129 ? -15.190 2.187 12.233 1.00 74.62 129 VAL A O 1
ATOM 1033 N N . LEU A 1 130 ? -16.878 2.200 13.692 1.00 75.50 130 LEU A N 1
ATOM 1034 C CA . LEU A 1 130 ? -16.185 1.360 14.675 1.00 75.50 130 LEU A CA 1
ATOM 1035 C C . LEU A 1 130 ? -15.989 -0.061 14.153 1.00 75.50 130 LEU A C 1
ATOM 1037 O O . LEU A 1 130 ? -14.951 -0.658 14.415 1.00 75.50 130 LEU A O 1
ATOM 1041 N N . GLU A 1 131 ? -16.937 -0.583 13.383 1.00 74.38 131 GLU A N 1
ATOM 1042 C CA . GLU A 1 131 ? -16.763 -1.837 12.662 1.00 74.38 131 GLU A CA 1
ATOM 1043 C C . GLU A 1 131 ? -15.614 -1.717 11.649 1.00 74.38 131 GLU A C 1
ATOM 1045 O O . GLU A 1 131 ? -14.685 -2.514 11.677 1.00 74.38 131 GLU A O 1
ATOM 1050 N N . ASP A 1 132 ? -15.567 -0.667 10.831 1.00 65.94 132 ASP A N 1
ATOM 1051 C CA . ASP A 1 132 ? -14.478 -0.486 9.862 1.00 65.94 132 ASP A CA 1
ATOM 1052 C C . ASP A 1 132 ? -13.097 -0.268 10.525 1.00 65.94 132 ASP A C 1
ATOM 1054 O O . ASP A 1 132 ? -12.078 -0.766 10.044 1.00 65.94 132 ASP A O 1
ATOM 1058 N N . VAL A 1 133 ? -13.036 0.449 11.650 1.00 65.81 133 VAL A N 1
ATOM 1059 C CA . VAL A 1 133 ? -11.777 0.798 12.336 1.00 65.81 133 VAL A CA 1
ATOM 1060 C C . VAL A 1 133 ? -11.301 -0.308 13.275 1.00 65.81 133 VAL A C 1
ATOM 1062 O O . VAL A 1 133 ? -10.112 -0.612 13.303 1.00 65.81 133 VAL A O 1
ATOM 1065 N N . VAL A 1 134 ? -12.202 -0.893 14.065 1.00 68.56 134 VAL A N 1
ATOM 1066 C CA . VAL A 1 134 ? -11.866 -1.885 15.097 1.00 68.56 134 VAL A CA 1
ATOM 1067 C C . VAL A 1 134 ? -12.066 -3.304 14.587 1.00 68.56 134 VAL A C 1
ATOM 1069 O O . VAL A 1 134 ? -11.252 -4.150 14.915 1.00 68.56 134 VAL A O 1
ATOM 1072 N N . VAL A 1 135 ? -13.106 -3.571 13.787 1.00 63.84 135 VAL A N 1
ATOM 1073 C CA . VAL A 1 135 ? -13.429 -4.917 13.266 1.00 63.84 135 VAL A CA 1
ATOM 1074 C C . VAL A 1 135 ? -12.827 -5.172 11.880 1.00 63.84 135 VAL A C 1
ATOM 1076 O O . VAL A 1 135 ? -12.649 -6.326 11.521 1.00 63.84 135 VAL A O 1
ATOM 1079 N N . LYS A 1 136 ? -12.468 -4.146 11.099 1.00 57.69 136 LYS A N 1
ATOM 1080 C CA . LYS A 1 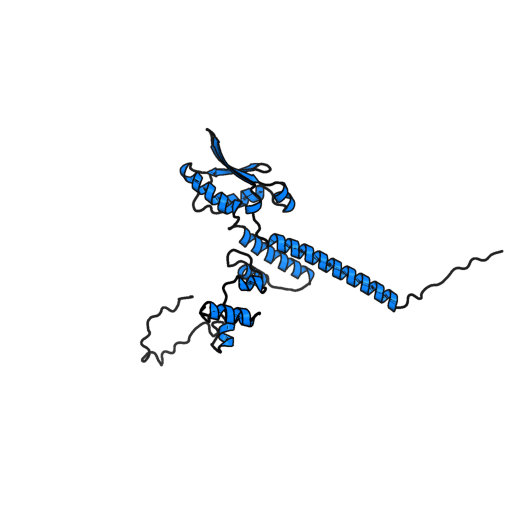136 ? -11.754 -4.321 9.816 1.00 57.69 136 LYS A CA 1
ATOM 1081 C C . LYS A 1 136 ? -10.332 -3.761 9.816 1.00 57.69 136 LYS A C 1
ATOM 1083 O O . LYS A 1 136 ? -9.581 -4.103 8.914 1.00 57.69 136 LYS A O 1
ATOM 1088 N N . GLY A 1 137 ? -9.965 -2.920 10.791 1.00 54.59 137 GLY A N 1
ATOM 1089 C CA . GLY A 1 137 ? -8.594 -2.426 11.015 1.00 54.59 137 GLY A CA 1
ATOM 1090 C C . GLY A 1 137 ? -7.960 -1.604 9.879 1.00 54.59 137 GLY A C 1
ATOM 1091 O O . GLY A 1 137 ? -6.813 -1.168 9.983 1.00 54.59 137 GLY A O 1
ATOM 1092 N N . GLN A 1 138 ? -8.721 -1.291 8.827 1.00 49.16 138 GLN A N 1
ATOM 1093 C CA . GLN A 1 138 ? -8.200 -0.901 7.510 1.00 49.16 138 GLN A CA 1
ATOM 1094 C C . GLN A 1 138 ? -7.286 0.335 7.482 1.00 49.16 138 GLN A C 1
ATOM 1096 O O . GLN A 1 138 ? -6.471 0.472 6.577 1.00 49.16 138 GLN A O 1
ATOM 1101 N N . VAL A 1 139 ? -7.425 1.268 8.429 1.00 46.19 139 VAL A N 1
ATOM 1102 C CA . VAL A 1 139 ? -6.750 2.581 8.356 1.00 46.19 139 VAL A CA 1
ATOM 1103 C C . VAL A 1 139 ? -5.446 2.629 9.161 1.00 46.19 139 VAL A C 1
ATOM 1105 O O . VAL A 1 139 ? -4.603 3.486 8.915 1.00 46.19 139 VAL A O 1
ATOM 1108 N N . LEU A 1 140 ? -5.256 1.725 10.124 1.00 53.72 140 LEU A N 1
ATOM 1109 C CA . LEU A 1 140 ? -4.107 1.770 11.043 1.00 53.72 140 LEU A CA 1
ATOM 1110 C C . LEU A 1 140 ? -3.074 0.690 10.762 1.00 53.72 140 LEU A C 1
ATOM 1112 O O . LEU A 1 140 ? -1.913 0.861 11.119 1.00 53.72 140 LEU A O 1
ATOM 1116 N N . GLU A 1 141 ? -3.493 -0.382 10.101 1.00 60.84 141 GLU A N 1
ATOM 1117 C CA . GLU A 1 141 ? -2.642 -1.516 9.755 1.00 60.84 141 GLU A CA 1
ATOM 1118 C C . GLU A 1 141 ? -1.523 -1.122 8.796 1.00 60.84 141 GLU A C 1
ATOM 1120 O O . GLU A 1 141 ? -0.368 -1.472 9.013 1.00 60.84 141 GLU A O 1
ATOM 1125 N N . VAL A 1 142 ? -1.841 -0.328 7.774 1.00 67.81 142 VAL A N 1
ATOM 1126 C CA . VAL A 1 142 ? -0.904 -0.017 6.686 1.00 67.81 142 VAL A CA 1
ATOM 1127 C C . VAL A 1 142 ? 0.219 0.906 7.153 1.00 67.81 142 VAL A C 1
ATOM 1129 O O . VAL A 1 142 ? 1.388 0.630 6.905 1.00 67.81 142 VAL A O 1
ATOM 1132 N N . GLU A 1 143 ? -0.113 1.972 7.886 1.00 71.38 143 GLU A N 1
ATOM 1133 C CA . GLU A 1 143 ? 0.887 2.921 8.392 1.00 71.38 143 GLU A CA 1
ATOM 1134 C C . GLU A 1 143 ? 1.709 2.320 9.544 1.00 71.38 143 GLU A C 1
ATOM 1136 O O . GLU A 1 143 ? 2.904 2.592 9.667 1.00 71.38 143 GLU A O 1
ATOM 1141 N N . ALA A 1 144 ? 1.096 1.463 10.372 1.00 69.75 144 ALA A N 1
ATOM 1142 C CA . ALA A 1 144 ? 1.824 0.707 11.387 1.00 69.75 144 ALA A CA 1
ATOM 1143 C C . ALA A 1 144 ? 2.790 -0.295 10.743 1.00 69.75 144 ALA A C 1
ATOM 1145 O O . ALA A 1 144 ? 3.953 -0.341 11.132 1.00 69.75 144 ALA A O 1
ATOM 1146 N N . ALA A 1 145 ? 2.350 -1.036 9.725 1.00 72.31 145 ALA A N 1
ATOM 1147 C CA . ALA A 1 145 ? 3.211 -1.967 9.008 1.00 72.31 145 ALA A CA 1
ATOM 1148 C C . ALA A 1 145 ? 4.350 -1.248 8.275 1.00 72.31 145 ALA A C 1
ATOM 1150 O O . ALA A 1 145 ? 5.492 -1.697 8.326 1.00 72.31 145 ALA A O 1
ATOM 1151 N N . ARG A 1 146 ? 4.082 -0.079 7.680 1.00 82.75 146 ARG A N 1
ATOM 1152 C CA . ARG A 1 146 ? 5.114 0.789 7.097 1.00 82.75 146 ARG A CA 1
ATOM 1153 C C . ARG A 1 146 ? 6.187 1.154 8.123 1.00 82.75 146 ARG A C 1
ATOM 1155 O O . ARG A 1 146 ? 7.375 1.081 7.824 1.00 82.75 146 ARG A O 1
ATOM 1162 N N . ARG A 1 147 ? 5.774 1.508 9.346 1.00 78.44 147 ARG A N 1
ATOM 1163 C CA . ARG A 1 147 ? 6.688 1.820 10.454 1.00 78.44 147 ARG A CA 1
ATOM 1164 C C . ARG A 1 147 ? 7.526 0.609 10.863 1.00 78.44 147 ARG A C 1
ATOM 1166 O O . ARG A 1 147 ? 8.735 0.746 10.985 1.00 78.44 147 ARG A O 1
ATOM 1173 N N . VAL A 1 148 ? 6.898 -0.559 11.007 1.00 79.25 148 VAL A N 1
ATOM 1174 C CA . VAL A 1 148 ? 7.585 -1.815 11.349 1.00 79.25 148 VAL A CA 1
ATOM 1175 C C . VAL A 1 148 ? 8.646 -2.160 10.305 1.00 79.25 148 VAL A C 1
ATOM 1177 O O . VAL A 1 148 ? 9.777 -2.454 10.670 1.00 79.25 148 VAL A O 1
ATOM 1180 N N . VAL A 1 149 ? 8.326 -2.051 9.011 1.00 82.69 149 VAL A N 1
ATOM 1181 C CA . VAL A 1 149 ? 9.296 -2.294 7.928 1.00 82.69 149 VAL A CA 1
ATOM 1182 C C . VAL A 1 149 ? 10.508 -1.364 8.046 1.00 82.69 149 VAL A C 1
ATOM 1184 O O . VAL A 1 149 ? 11.640 -1.816 7.883 1.00 82.69 149 VAL A O 1
ATOM 1187 N N . ILE A 1 150 ? 10.291 -0.082 8.359 1.00 85.81 150 ILE A N 1
ATOM 1188 C CA . ILE A 1 150 ? 11.383 0.885 8.535 1.00 85.81 150 ILE A CA 1
ATOM 1189 C C . ILE A 1 150 ? 12.251 0.518 9.743 1.00 85.81 150 ILE A C 1
ATOM 1191 O O . ILE A 1 150 ? 13.473 0.462 9.613 1.00 85.81 150 ILE A O 1
ATOM 1195 N N . ASP A 1 151 ? 11.631 0.268 10.896 1.00 82.31 151 ASP A N 1
ATOM 1196 C CA . ASP A 1 151 ? 12.342 0.005 12.149 1.00 82.31 151 ASP A CA 1
ATOM 1197 C C . ASP A 1 151 ? 13.170 -1.297 12.056 1.00 82.31 151 ASP A C 1
ATOM 1199 O O . ASP A 1 151 ? 14.333 -1.323 12.461 1.00 82.31 151 ASP A O 1
ATOM 1203 N N . GLU A 1 152 ? 12.633 -2.345 11.426 1.00 82.75 152 GLU A N 1
ATOM 1204 C CA . GLU A 1 152 ? 13.335 -3.620 11.211 1.00 82.75 152 GLU A CA 1
ATOM 1205 C C . GLU A 1 152 ? 14.514 -3.493 10.244 1.00 82.75 152 GLU A C 1
ATOM 1207 O O . GLU A 1 152 ? 15.613 -3.979 10.518 1.00 82.75 152 GLU A O 1
ATOM 1212 N N . MET A 1 153 ? 14.335 -2.793 9.119 1.00 84.25 153 MET A N 1
ATOM 1213 C CA . MET A 1 153 ? 15.431 -2.569 8.170 1.00 84.25 153 MET A CA 1
ATOM 1214 C C . MET A 1 153 ? 16.572 -1.760 8.795 1.00 84.25 153 MET A C 1
ATOM 1216 O O . MET A 1 153 ? 17.744 -2.028 8.519 1.00 84.25 153 MET A O 1
ATOM 1220 N N . LEU A 1 154 ? 16.246 -0.796 9.661 1.00 86.25 154 LEU A N 1
ATOM 1221 C CA . LEU A 1 154 ? 17.242 -0.046 10.424 1.00 86.25 154 LEU A CA 1
ATOM 1222 C C . LEU A 1 154 ? 17.926 -0.919 11.486 1.00 86.25 154 LEU A C 1
ATOM 1224 O O . LEU A 1 154 ? 19.145 -0.837 11.627 1.00 86.25 154 LEU A O 1
ATOM 1228 N N . SER A 1 155 ? 17.194 -1.808 12.162 1.00 83.69 155 SER A N 1
ATOM 1229 C CA . SER A 1 155 ? 17.778 -2.750 13.126 1.00 83.69 155 SER A CA 1
ATOM 1230 C C . SER A 1 155 ? 18.763 -3.723 12.463 1.00 83.69 155 SER A C 1
ATOM 1232 O O . SER A 1 155 ? 19.886 -3.912 12.939 1.00 83.69 155 SER A O 1
ATOM 1234 N N . VAL A 1 156 ? 18.401 -4.284 11.303 1.00 83.94 156 VAL A N 1
ATOM 1235 C CA . VAL A 1 156 ? 19.296 -5.156 10.522 1.00 83.94 156 VAL A CA 1
ATOM 1236 C C . VAL A 1 156 ? 20.553 -4.402 10.095 1.00 83.94 156 VAL A C 1
ATOM 1238 O O . VAL A 1 156 ? 21.658 -4.944 10.181 1.00 83.94 156 VAL A O 1
ATOM 1241 N N . LYS A 1 157 ? 20.400 -3.146 9.665 1.00 81.75 157 LYS A N 1
ATOM 1242 C CA . LYS A 1 157 ? 21.510 -2.270 9.285 1.00 81.75 157 LYS A CA 1
ATOM 1243 C C . LYS A 1 157 ? 22.492 -2.063 10.448 1.00 81.75 157 LYS A C 1
ATOM 1245 O O . LYS A 1 157 ? 23.696 -2.231 10.248 1.00 81.75 157 LYS A O 1
ATOM 1250 N N . GLU A 1 158 ? 21.997 -1.736 11.645 1.00 80.31 158 GLU A N 1
ATOM 1251 C CA . GLU A 1 158 ? 22.827 -1.536 12.847 1.00 80.31 158 GLU A CA 1
ATOM 1252 C C . GLU A 1 158 ? 23.657 -2.782 13.190 1.00 80.31 158 GLU A C 1
ATOM 1254 O O . GLU A 1 158 ? 24.831 -2.666 13.536 1.00 80.31 158 GL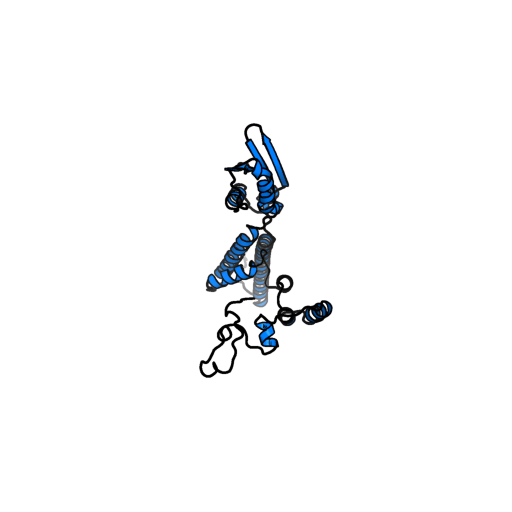U A O 1
ATOM 1259 N N . GLY A 1 159 ? 23.094 -3.979 12.999 1.00 74.25 159 GLY A N 1
ATOM 1260 C CA . GLY A 1 159 ? 23.795 -5.243 13.243 1.00 74.25 159 GLY A CA 1
ATOM 1261 C C . GLY A 1 159 ? 24.939 -5.565 12.270 1.00 74.25 159 GLY A C 1
ATOM 1262 O O . GLY A 1 159 ? 25.776 -6.409 12.592 1.00 74.25 159 GLY A O 1
ATOM 1263 N N . HIS A 1 160 ? 24.996 -4.920 11.099 1.00 78.62 160 HIS A N 1
ATOM 1264 C CA . HIS A 1 160 ? 25.966 -5.230 10.034 1.00 78.62 160 HIS A CA 1
ATOM 1265 C C . HIS A 1 160 ? 26.981 -4.108 9.765 1.00 78.62 160 HIS A C 1
ATOM 1267 O O . HIS A 1 160 ? 27.838 -4.267 8.899 1.00 78.62 160 HIS A O 1
ATOM 1273 N N . GLY A 1 161 ? 26.905 -2.980 10.482 1.00 78.00 161 GLY A N 1
ATOM 1274 C CA . GLY A 1 161 ? 27.828 -1.850 10.301 1.00 78.00 161 GLY A CA 1
ATOM 1275 C C . GLY A 1 161 ? 27.717 -1.159 8.935 1.00 78.00 161 GLY A C 1
ATOM 1276 O O . GLY A 1 161 ? 28.653 -0.490 8.507 1.00 78.00 161 GLY A O 1
ATOM 1277 N N . VAL A 1 162 ? 26.595 -1.334 8.231 1.00 81.94 162 VAL A N 1
ATOM 1278 C CA . VAL A 1 162 ? 26.350 -0.714 6.923 1.00 81.94 162 VAL A CA 1
ATOM 1279 C C . VAL A 1 162 ? 25.737 0.665 7.133 1.00 81.94 162 VAL A C 1
ATOM 1281 O O . VAL A 1 162 ? 24.729 0.799 7.818 1.00 81.94 162 VAL A O 1
ATOM 1284 N N . GLU A 1 163 ? 26.281 1.707 6.511 1.00 80.25 163 GLU A N 1
ATOM 1285 C CA . GLU A 1 163 ? 25.657 3.031 6.512 1.00 80.25 163 GLU A CA 1
ATOM 1286 C C . GLU A 1 163 ? 24.664 3.156 5.343 1.00 80.25 163 GLU A C 1
ATOM 1288 O O . GLU A 1 163 ? 25.017 3.035 4.176 1.00 80.25 163 GLU A O 1
ATOM 1293 N N . MET A 1 164 ? 23.389 3.389 5.657 1.00 84.12 164 MET A N 1
ATOM 1294 C CA . MET A 1 164 ? 22.294 3.555 4.700 1.00 84.12 164 MET A CA 1
ATOM 1295 C C . MET A 1 164 ? 21.453 4.756 5.110 1.00 84.12 164 MET A C 1
ATOM 1297 O O . MET A 1 164 ? 21.120 4.919 6.289 1.00 84.12 164 MET A O 1
ATOM 1301 N N . ASN A 1 165 ? 21.096 5.588 4.139 1.00 89.62 165 ASN A N 1
ATOM 1302 C CA . ASN A 1 165 ? 20.238 6.732 4.383 1.00 89.62 165 ASN A CA 1
ATOM 1303 C C . ASN A 1 165 ? 18.781 6.295 4.618 1.00 89.62 165 ASN A C 1
ATOM 1305 O O . ASN A 1 165 ? 18.243 5.480 3.867 1.00 89.62 165 ASN A O 1
ATOM 1309 N N . ILE A 1 166 ? 18.131 6.874 5.629 1.00 89.25 166 ILE A N 1
ATOM 1310 C CA . ILE A 1 166 ? 16.755 6.545 6.014 1.00 89.25 166 ILE A CA 1
ATOM 1311 C C . ILE A 1 166 ? 15.749 6.810 4.887 1.00 89.25 166 ILE A C 1
ATOM 1313 O O . ILE A 1 166 ? 14.765 6.087 4.779 1.00 89.25 166 ILE A O 1
ATOM 1317 N N . TRP A 1 167 ? 16.017 7.771 3.993 1.00 93.50 167 TRP A N 1
ATOM 1318 C CA . TRP A 1 167 ? 15.131 8.067 2.860 1.00 93.50 167 TRP A CA 1
ATOM 1319 C C . TRP A 1 167 ? 14.949 6.872 1.918 1.00 93.50 167 TRP A C 1
ATOM 1321 O O . TRP A 1 167 ? 13.861 6.691 1.379 1.00 93.50 167 TRP A O 1
ATOM 1331 N N . HIS A 1 168 ? 15.972 6.027 1.743 1.00 92.25 168 HIS A N 1
ATOM 1332 C CA . HIS A 1 168 ? 15.855 4.820 0.917 1.00 92.25 168 HIS A CA 1
ATOM 1333 C C . HIS A 1 168 ? 14.953 3.774 1.573 1.00 92.25 168 HIS A C 1
ATOM 1335 O O . HIS A 1 168 ? 14.114 3.175 0.905 1.00 92.25 168 HIS A O 1
ATOM 1341 N N . VAL A 1 169 ? 15.090 3.606 2.890 1.00 91.62 169 VAL A N 1
ATOM 1342 C CA . VAL A 1 169 ? 14.253 2.699 3.685 1.00 91.62 169 VAL A CA 1
ATOM 1343 C C . VAL A 1 169 ? 12.802 3.181 3.694 1.00 91.62 169 VAL A C 1
ATOM 1345 O O . VAL A 1 169 ? 11.885 2.396 3.470 1.00 91.62 169 VAL A O 1
ATOM 1348 N N . MET A 1 170 ? 12.591 4.486 3.883 1.00 92.00 170 MET A N 1
ATOM 1349 C CA . MET A 1 170 ? 11.264 5.101 3.836 1.00 92.00 170 MET A CA 1
ATOM 1350 C C . MET A 1 170 ? 10.614 4.930 2.465 1.00 92.00 170 MET A C 1
ATOM 1352 O O . MET A 1 170 ? 9.470 4.497 2.399 1.00 92.00 170 MET A O 1
ATOM 1356 N N . LEU A 1 171 ? 11.346 5.194 1.378 1.00 94.25 171 LEU A N 1
ATOM 1357 C CA . LEU A 1 171 ? 10.831 5.015 0.022 1.00 94.25 171 LEU A CA 1
ATOM 1358 C C . LEU A 1 171 ? 10.411 3.563 -0.232 1.00 94.25 171 LEU A C 1
ATOM 1360 O O . LEU A 1 171 ? 9.351 3.320 -0.804 1.00 94.25 171 LEU A O 1
ATOM 1364 N N . LEU A 1 172 ? 11.219 2.595 0.205 1.00 91.88 172 LEU A N 1
ATOM 1365 C CA . LEU A 1 172 ? 10.887 1.179 0.070 1.00 91.88 172 LEU A CA 1
ATOM 1366 C C . LEU A 1 172 ? 9.626 0.819 0.866 1.00 91.88 172 LEU A C 1
ATOM 1368 O O . LEU A 1 172 ? 8.729 0.178 0.322 1.00 91.88 172 LEU A O 1
ATOM 1372 N N . ALA A 1 173 ? 9.522 1.270 2.116 1.00 89.75 173 ALA A N 1
ATOM 1373 C CA . ALA A 1 173 ? 8.343 1.035 2.944 1.00 89.75 173 ALA A CA 1
ATOM 1374 C C . ALA A 1 173 ? 7.077 1.668 2.337 1.00 89.75 173 ALA A C 1
ATOM 1376 O O . ALA A 1 173 ? 6.020 1.035 2.315 1.00 89.75 173 ALA A O 1
ATOM 1377 N N . ASP A 1 174 ? 7.183 2.876 1.780 1.00 91.06 174 ASP A N 1
ATOM 1378 C CA . ASP A 1 174 ? 6.084 3.549 1.082 1.00 91.06 174 ASP A CA 1
ATOM 1379 C C . ASP A 1 174 ? 5.665 2.758 -0.169 1.00 91.06 174 ASP A C 1
ATOM 1381 O O . ASP A 1 174 ? 4.478 2.523 -0.391 1.00 91.06 174 ASP A O 1
ATOM 1385 N N . VAL A 1 175 ? 6.622 2.269 -0.965 1.00 89.44 175 VAL A N 1
ATOM 1386 C CA . VAL A 1 175 ? 6.344 1.432 -2.147 1.00 89.44 175 VAL A CA 1
ATOM 1387 C C . VAL A 1 175 ? 5.674 0.113 -1.759 1.00 89.44 175 VAL A C 1
ATOM 1389 O O . VAL A 1 175 ? 4.741 -0.314 -2.439 1.00 89.44 175 VAL A O 1
ATOM 1392 N N . MET A 1 176 ? 6.103 -0.512 -0.661 1.00 86.50 176 MET A N 1
ATOM 1393 C CA . MET A 1 176 ? 5.505 -1.749 -0.150 1.00 86.50 176 MET A CA 1
ATOM 1394 C C . MET A 1 176 ? 4.075 -1.553 0.370 1.00 86.50 176 MET A C 1
ATOM 1396 O O . MET A 1 176 ? 3.313 -2.515 0.381 1.00 86.50 176 MET A O 1
ATOM 1400 N N . THR A 1 177 ? 3.696 -0.339 0.784 1.00 84.31 177 THR A N 1
ATOM 1401 C CA . THR A 1 177 ? 2.413 -0.058 1.461 1.00 84.31 177 THR A CA 1
ATOM 1402 C C . THR A 1 177 ? 1.443 0.824 0.666 1.00 84.31 177 THR A C 1
ATOM 1404 O O . THR A 1 177 ? 0.296 1.012 1.076 1.00 84.31 177 THR A O 1
ATOM 1407 N N . ASN A 1 178 ? 1.836 1.321 -0.512 1.00 85.25 178 ASN A N 1
ATOM 1408 C CA . ASN A 1 178 ? 1.058 2.308 -1.274 1.00 85.25 178 ASN A CA 1
ATOM 1409 C C . ASN A 1 178 ? -0.334 1.845 -1.748 1.00 85.25 178 ASN A C 1
ATOM 1411 O O . ASN A 1 178 ? -1.160 2.687 -2.098 1.00 85.25 178 ASN A O 1
ATOM 1415 N N . ARG A 1 179 ? -0.623 0.537 -1.770 1.00 77.94 179 ARG A N 1
ATOM 1416 C CA . ARG A 1 179 ? -1.911 -0.005 -2.250 1.00 77.94 179 ARG A CA 1
ATOM 1417 C C . ARG A 1 179 ? -2.906 -0.318 -1.131 1.00 77.94 179 ARG A C 1
ATOM 1419 O O . ARG A 1 179 ? -3.942 -0.914 -1.408 1.00 77.94 179 ARG A O 1
ATOM 1426 N N . GLY A 1 180 ? -2.608 0.076 0.108 1.00 70.88 180 GLY A N 1
ATOM 1427 C CA . GLY A 1 180 ? -3.477 -0.177 1.263 1.00 70.88 180 GLY A CA 1
ATOM 1428 C C . GLY A 1 180 ? -3.321 -1.567 1.889 1.00 70.88 180 GLY A C 1
ATOM 1429 O O . GLY A 1 180 ? -4.070 -1.909 2.794 1.00 70.88 180 GLY A O 1
ATOM 1430 N N . GLU A 1 181 ? -2.344 -2.349 1.436 1.00 73.31 181 GLU A N 1
ATOM 1431 C CA . GLU A 1 181 ? -1.878 -3.598 2.046 1.00 73.31 181 GLU A CA 1
ATOM 1432 C C . GLU A 1 181 ? -0.353 -3.666 1.871 1.00 73.31 181 GLU A C 1
ATOM 1434 O O . GLU A 1 181 ? 0.203 -2.969 1.016 1.00 73.31 181 GLU A O 1
ATOM 1439 N N . VAL A 1 182 ? 0.328 -4.497 2.664 1.00 76.62 182 VAL A N 1
ATOM 1440 C CA . VAL A 1 182 ? 1.778 -4.697 2.540 1.00 76.62 182 VAL A CA 1
ATOM 1441 C C . VAL A 1 182 ? 2.057 -5.731 1.454 1.00 76.62 182 VAL A C 1
ATOM 1443 O O . VAL A 1 182 ? 1.739 -6.911 1.602 1.00 76.62 182 VAL A O 1
ATOM 1446 N N . PHE A 1 183 ? 2.693 -5.304 0.367 1.00 81.75 183 PHE A N 1
ATOM 1447 C CA . PHE A 1 183 ? 3.150 -6.192 -0.696 1.00 81.75 183 PHE A CA 1
ATOM 1448 C C . PHE A 1 183 ? 4.649 -6.441 -0.562 1.00 81.75 183 PHE A C 1
ATOM 1450 O O . PHE A 1 183 ? 5.463 -5.524 -0.648 1.00 81.75 183 PHE A O 1
ATOM 1457 N N . GLY A 1 184 ? 5.023 -7.710 -0.390 1.00 80.25 184 GLY A N 1
ATOM 1458 C CA . GLY A 1 184 ? 6.415 -8.125 -0.517 1.00 80.25 184 GLY A CA 1
ATOM 1459 C C . GLY A 1 184 ? 6.901 -7.974 -1.960 1.00 80.25 184 GLY A C 1
ATOM 1460 O O . GLY A 1 184 ? 6.169 -8.275 -2.905 1.00 80.25 184 GLY A O 1
ATOM 1461 N N . TYR A 1 185 ? 8.157 -7.569 -2.142 1.00 82.56 185 TYR A N 1
ATOM 1462 C CA . TYR A 1 185 ? 8.789 -7.465 -3.462 1.00 82.56 185 TYR A CA 1
ATOM 1463 C C . TYR A 1 185 ? 9.330 -8.824 -3.936 1.00 82.56 185 TYR A C 1
ATOM 1465 O O . TYR A 1 185 ? 10.501 -9.007 -4.249 1.00 82.56 185 TYR A O 1
ATOM 1473 N N . GLN A 1 186 ? 8.445 -9.814 -3.906 1.00 84.25 186 GLN A N 1
ATOM 1474 C CA . GLN A 1 186 ? 8.680 -11.189 -4.321 1.00 84.25 186 GLN A CA 1
ATOM 1475 C C . GLN A 1 186 ? 7.608 -11.570 -5.334 1.00 84.25 186 GLN A C 1
ATOM 1477 O O . GLN A 1 186 ? 6.531 -10.973 -5.367 1.00 84.25 186 GLN A O 1
ATOM 1482 N N . ARG A 1 187 ? 7.852 -12.632 -6.093 1.00 81.88 187 ARG A N 1
ATOM 1483 C CA . ARG A 1 187 ? 6.937 -13.209 -7.083 1.00 81.88 187 ARG A CA 1
ATOM 1484 C C . ARG A 1 187 ? 5.445 -13.173 -6.694 1.00 81.88 187 ARG A C 1
ATOM 1486 O O . ARG A 1 187 ? 4.623 -12.706 -7.476 1.00 81.88 187 ARG A O 1
ATOM 1493 N N . ASN A 1 188 ? 5.081 -13.639 -5.496 1.00 80.12 188 ASN A N 1
ATOM 1494 C CA . ASN A 1 188 ? 3.678 -13.692 -5.059 1.00 80.12 188 ASN A CA 1
ATOM 1495 C C . ASN A 1 188 ? 3.098 -12.310 -4.715 1.00 80.12 188 ASN A C 1
ATOM 1497 O O . ASN A 1 188 ? 1.911 -12.072 -4.938 1.00 80.12 188 ASN A O 1
ATOM 1501 N N . GLY A 1 189 ? 3.911 -11.399 -4.176 1.00 77.94 189 GLY A N 1
ATOM 1502 C CA . GLY A 1 189 ? 3.482 -10.031 -3.876 1.00 77.94 189 GLY A CA 1
ATOM 1503 C C . GLY A 1 189 ? 3.387 -9.171 -5.136 1.00 77.94 189 GLY A C 1
ATOM 1504 O O . GLY A 1 189 ? 2.408 -8.450 -5.322 1.00 77.94 189 GLY A O 1
ATOM 1505 N N . MET A 1 190 ? 4.329 -9.339 -6.065 1.00 81.19 190 MET A N 1
ATOM 1506 C CA . MET A 1 190 ? 4.335 -8.650 -7.353 1.00 81.19 190 MET A CA 1
ATOM 1507 C C . MET A 1 190 ? 3.211 -9.113 -8.280 1.00 81.19 190 MET A C 1
ATOM 1509 O O . MET A 1 190 ? 2.676 -8.293 -9.011 1.00 81.19 190 MET A O 1
ATOM 1513 N N . ALA A 1 191 ? 2.791 -10.381 -8.218 1.00 79.56 191 ALA A N 1
ATOM 1514 C CA . ALA A 1 191 ? 1.645 -10.871 -8.992 1.00 79.56 191 ALA A CA 1
ATOM 1515 C C . ALA A 1 191 ? 0.321 -10.199 -8.592 1.00 79.56 191 ALA A C 1
ATOM 1517 O O . ALA A 1 191 ? -0.551 -9.977 -9.429 1.00 79.56 191 ALA A O 1
ATOM 1518 N N . LYS A 1 192 ? 0.167 -9.854 -7.308 1.00 76.62 192 LYS A N 1
ATOM 1519 C CA . LYS A 1 192 ? -1.003 -9.116 -6.805 1.00 76.62 192 LYS A CA 1
ATOM 1520 C C . LYS A 1 192 ? -0.925 -7.629 -7.138 1.00 76.62 192 LYS A C 1
ATOM 1522 O O . LYS A 1 192 ? -1.948 -6.957 -7.298 1.00 76.62 192 LYS A O 1
ATOM 1527 N N . ALA A 1 193 ? 0.290 -7.108 -7.263 1.00 69.69 193 ALA A N 1
ATOM 1528 C CA . ALA A 1 193 ? 0.518 -5.771 -7.748 1.00 69.69 193 ALA A CA 1
ATOM 1529 C C . ALA A 1 193 ? 0.208 -5.740 -9.257 1.00 69.69 193 ALA A C 1
ATOM 1531 O O . ALA A 1 193 ? 1.028 -6.160 -10.053 1.00 69.69 193 ALA A O 1
ATOM 1532 N N . LYS A 1 194 ? -0.990 -5.266 -9.645 1.00 70.06 194 LYS A N 1
ATOM 1533 C CA . LYS A 1 194 ? -1.449 -4.978 -11.027 1.00 70.06 194 LYS A CA 1
ATOM 1534 C C . LYS A 1 194 ? -0.413 -4.211 -11.880 1.00 70.06 194 LYS A C 1
ATOM 1536 O O . LYS A 1 194 ? -0.563 -3.012 -12.097 1.00 70.06 194 LYS A O 1
ATOM 1541 N N . ASN A 1 195 ? 0.646 -4.882 -12.302 1.00 79.12 195 ASN A N 1
ATOM 1542 C CA . ASN A 1 195 ? 1.778 -4.335 -13.035 1.00 79.12 195 ASN A CA 1
ATOM 1543 C C . ASN A 1 195 ? 1.675 -4.744 -14.511 1.00 79.12 195 ASN A C 1
ATOM 1545 O O . ASN A 1 195 ? 0.816 -5.548 -14.880 1.00 79.12 195 ASN A O 1
ATOM 1549 N N . SER A 1 196 ? 2.545 -4.176 -15.349 1.00 88.88 196 SER A N 1
ATOM 1550 C CA . SER A 1 196 ? 2.660 -4.543 -16.765 1.00 88.88 196 SER A CA 1
ATOM 1551 C C . SER A 1 196 ? 2.900 -6.049 -16.929 1.00 88.88 196 SER A C 1
ATOM 1553 O O . SER A 1 196 ? 3.604 -6.681 -16.137 1.00 88.88 196 SER A O 1
ATOM 1555 N N . VAL A 1 197 ? 2.322 -6.620 -17.984 1.00 90.50 197 VAL A N 1
ATOM 1556 C CA . VAL A 1 197 ? 2.485 -8.034 -18.329 1.00 90.50 197 VAL A CA 1
ATOM 1557 C C . VAL A 1 197 ? 3.930 -8.312 -18.710 1.00 90.50 197 VAL A C 1
ATOM 1559 O O . VAL A 1 197 ? 4.510 -9.284 -18.231 1.00 90.50 197 VAL A O 1
ATOM 1562 N N . LEU A 1 198 ? 4.521 -7.444 -19.535 1.00 91.50 198 LEU A N 1
ATOM 1563 C CA . LEU A 1 198 ? 5.915 -7.571 -19.955 1.00 91.50 198 LEU A CA 1
ATOM 1564 C C . LEU A 1 198 ? 6.866 -7.456 -18.767 1.00 91.50 198 LEU A C 1
ATOM 1566 O O . LEU A 1 198 ? 7.812 -8.234 -18.661 1.00 91.50 198 LEU A O 1
ATOM 1570 N N . PHE A 1 199 ? 6.577 -6.547 -17.836 1.00 90.94 199 PHE A N 1
ATOM 1571 C CA . PHE A 1 199 ? 7.313 -6.459 -16.582 1.00 90.94 199 PHE A CA 1
ATOM 1572 C C . PHE A 1 199 ? 7.256 -7.777 -15.798 1.00 90.94 199 PHE A C 1
ATOM 1574 O O . PHE A 1 199 ? 8.301 -8.334 -15.462 1.00 90.94 199 PHE A O 1
ATOM 1581 N N . MET A 1 200 ? 6.059 -8.325 -15.572 1.00 90.06 200 MET A N 1
ATOM 1582 C CA . MET A 1 200 ? 5.892 -9.585 -14.838 1.00 90.06 200 MET A CA 1
ATOM 1583 C C . MET A 1 200 ? 6.565 -10.766 -15.546 1.00 90.06 200 MET A C 1
ATOM 1585 O O . MET A 1 200 ? 7.264 -11.545 -14.902 1.00 90.06 200 MET A O 1
ATOM 1589 N N . ALA A 1 201 ? 6.415 -10.858 -16.869 1.00 91.19 201 ALA A N 1
ATOM 1590 C CA . ALA A 1 201 ? 7.000 -11.907 -17.696 1.00 91.19 201 ALA A CA 1
ATOM 1591 C C . ALA A 1 201 ? 8.537 -11.845 -17.747 1.00 91.19 201 ALA A C 1
ATOM 1593 O O . ALA A 1 201 ? 9.178 -12.892 -17.857 1.00 91.19 201 ALA A O 1
ATOM 1594 N N . SER A 1 202 ? 9.119 -10.642 -17.658 1.00 92.06 202 SER A N 1
ATOM 1595 C CA . SER A 1 202 ? 10.571 -10.429 -17.584 1.00 92.06 202 SER A CA 1
ATOM 1596 C C . SER A 1 202 ? 11.165 -10.745 -16.211 1.00 92.06 202 SER A C 1
ATOM 1598 O O . SER A 1 202 ? 12.343 -11.079 -16.126 1.00 92.06 202 SER A O 1
ATOM 1600 N N . PHE A 1 203 ? 10.358 -10.647 -15.149 1.00 89.75 203 PHE A N 1
ATOM 1601 C CA . PHE A 1 203 ? 10.785 -10.981 -13.797 1.00 89.75 203 PHE A CA 1
ATOM 1602 C C . PHE A 1 203 ? 10.858 -12.501 -13.625 1.00 89.75 203 PHE A C 1
ATOM 1604 O O . PHE A 1 203 ? 11.940 -13.040 -13.421 1.00 89.75 203 PHE A O 1
ATOM 1611 N N . GLU A 1 204 ? 9.725 -13.203 -13.753 1.00 88.00 204 GLU A N 1
ATOM 1612 C CA . GLU A 1 204 ? 9.647 -14.666 -13.633 1.00 88.00 204 GLU A CA 1
ATOM 1613 C C . GLU A 1 204 ? 8.404 -15.238 -14.343 1.00 88.00 204 GLU A C 1
ATOM 1615 O O . GLU A 1 204 ? 7.420 -14.538 -14.566 1.00 88.00 204 GLU A O 1
ATOM 1620 N N . ARG A 1 205 ? 8.400 -16.554 -14.623 1.00 88.81 205 ARG A N 1
ATOM 1621 C CA . ARG A 1 205 ? 7.274 -17.291 -15.245 1.00 88.81 205 ARG A CA 1
ATOM 1622 C C . ARG A 1 205 ? 6.726 -16.637 -16.519 1.00 88.81 205 ARG A C 1
ATOM 1624 O O . ARG A 1 205 ? 5.523 -16.439 -16.675 1.00 88.81 205 ARG A O 1
ATOM 1631 N N . THR A 1 206 ? 7.617 -16.364 -17.461 1.00 92.06 206 THR A N 1
ATOM 1632 C CA . THR A 1 206 ? 7.293 -15.736 -18.748 1.00 92.06 206 THR A CA 1
ATOM 1633 C C . THR A 1 206 ? 6.121 -16.414 -19.466 1.00 92.06 206 THR A C 1
ATOM 1635 O O . THR A 1 206 ? 5.193 -15.730 -19.885 1.00 92.06 206 THR A O 1
ATOM 1638 N N . GLY A 1 207 ? 6.120 -17.751 -19.554 1.00 93.31 207 GLY A N 1
ATOM 1639 C CA . GLY A 1 207 ? 5.059 -18.514 -20.221 1.00 93.31 207 GLY A CA 1
ATOM 1640 C C . GLY A 1 207 ? 3.682 -18.297 -19.592 1.00 93.31 207 GLY A C 1
ATOM 1641 O O . GLY A 1 207 ? 2.756 -17.896 -20.291 1.00 93.31 207 GLY A O 1
ATOM 1642 N N . ASP A 1 208 ? 3.556 -18.493 -18.277 1.00 91.69 208 ASP A N 1
ATOM 1643 C CA . ASP A 1 208 ? 2.282 -18.338 -17.559 1.00 91.69 208 ASP A CA 1
ATOM 1644 C C . ASP A 1 208 ? 1.675 -16.945 -17.775 1.00 91.69 208 ASP A C 1
ATOM 1646 O O . ASP A 1 208 ? 0.475 -16.826 -18.026 1.00 91.69 208 ASP A O 1
ATOM 1650 N N . TYR A 1 209 ? 2.494 -15.888 -17.710 1.00 91.69 209 TYR A N 1
ATOM 1651 C CA . TYR A 1 209 ? 2.007 -14.521 -17.898 1.00 91.69 209 TYR A CA 1
ATOM 1652 C C . TYR A 1 209 ? 1.655 -14.222 -19.353 1.00 91.69 209 TYR A C 1
ATOM 1654 O O . TYR A 1 209 ? 0.596 -13.654 -19.599 1.00 91.69 209 TYR A O 1
ATOM 1662 N N . VAL A 1 210 ? 2.479 -14.619 -20.326 1.00 92.44 210 VAL A N 1
ATOM 1663 C CA . VAL A 1 210 ? 2.202 -14.355 -21.749 1.00 92.44 210 VAL A CA 1
ATOM 1664 C C . VAL A 1 210 ? 0.989 -15.152 -22.231 1.00 92.44 210 VAL A C 1
ATOM 1666 O O . VAL A 1 210 ? 0.074 -14.577 -22.814 1.00 92.44 210 VAL A O 1
ATOM 1669 N N . PHE A 1 211 ? 0.919 -16.454 -21.941 1.00 94.69 211 PHE A N 1
ATOM 1670 C CA . PHE A 1 211 ? -0.233 -17.275 -22.325 1.00 94.69 211 PHE A CA 1
ATOM 1671 C C . PHE A 1 211 ? -1.492 -16.892 -21.548 1.00 94.69 211 PHE A C 1
ATOM 1673 O O . PHE A 1 211 ? -2.569 -16.796 -22.135 1.00 94.69 211 PHE A O 1
ATOM 1680 N N . GLY A 1 212 ? -1.365 -16.625 -20.245 1.00 91.69 212 GLY A N 1
ATOM 1681 C CA . GLY A 1 212 ? -2.482 -16.188 -19.416 1.00 91.69 212 GLY A CA 1
ATOM 1682 C C . GLY A 1 212 ? -3.078 -14.876 -19.918 1.00 91.69 212 GLY A C 1
ATOM 1683 O O . GLY A 1 212 ? -4.292 -14.759 -20.041 1.00 91.69 212 GLY A O 1
ATOM 1684 N N . THR A 1 213 ? -2.252 -13.899 -20.272 1.00 91.44 213 THR A N 1
ATOM 1685 C CA . THR A 1 213 ? -2.731 -12.590 -20.745 1.00 91.44 213 THR A CA 1
ATOM 1686 C C . THR A 1 213 ? -3.256 -12.638 -22.170 1.00 91.44 213 THR A C 1
ATOM 1688 O O . THR A 1 213 ? -4.279 -12.012 -22.438 1.00 91.44 213 THR A O 1
ATOM 1691 N N . ALA A 1 214 ? -2.651 -13.452 -23.044 1.00 93.44 214 ALA A N 1
ATOM 1692 C CA . ALA A 1 214 ? -3.184 -13.735 -24.375 1.00 93.44 214 ALA A CA 1
ATOM 1693 C C . ALA A 1 214 ? -4.578 -14.377 -24.299 1.00 93.44 214 ALA A C 1
ATOM 1695 O O . ALA A 1 214 ? -5.484 -13.961 -25.014 1.00 93.44 214 ALA A O 1
ATOM 1696 N N . HIS A 1 215 ? -4.778 -15.330 -23.382 1.00 95.38 215 HIS A N 1
ATOM 1697 C CA . HIS A 1 215 ? -6.085 -15.947 -23.147 1.00 95.38 215 HIS A CA 1
ATOM 1698 C C . HIS A 1 215 ? -7.134 -14.935 -22.652 1.00 95.38 215 HIS A C 1
ATOM 1700 O O . HIS A 1 215 ? -8.293 -15.003 -23.050 1.00 95.38 215 HIS A O 1
ATOM 1706 N N . HIS A 1 216 ? -6.744 -13.990 -21.791 1.00 92.00 216 HIS A N 1
ATOM 1707 C CA . HIS A 1 216 ? -7.652 -12.964 -21.261 1.00 92.00 216 HIS A CA 1
ATOM 1708 C C . HIS A 1 216 ? -7.784 -11.722 -22.162 1.00 92.00 216 HIS A C 1
ATOM 1710 O O . HIS A 1 216 ? -8.570 -10.835 -21.833 1.00 92.00 216 HIS A O 1
ATOM 1716 N N . GLY A 1 217 ? -7.034 -11.633 -23.267 1.00 90.69 217 GLY A N 1
ATOM 1717 C CA . GLY A 1 217 ? -7.013 -10.457 -24.142 1.00 90.69 217 GLY A CA 1
ATOM 1718 C C . GLY A 1 217 ? -6.581 -9.174 -23.423 1.00 90.69 217 GLY A C 1
ATOM 1719 O O . GLY A 1 217 ? -7.171 -8.120 -23.641 1.00 90.69 217 GLY A O 1
ATOM 1720 N N . GLN A 1 218 ? -5.614 -9.264 -22.503 1.00 88.56 218 GLN A N 1
ATOM 1721 C CA . GLN A 1 218 ? -5.176 -8.116 -21.708 1.00 88.56 218 GLN A CA 1
ATOM 1722 C C . GLN A 1 218 ? -4.189 -7.234 -22.486 1.00 88.56 218 GLN A C 1
ATOM 1724 O O . GLN A 1 218 ? -3.110 -7.689 -22.859 1.00 88.56 218 GLN A O 1
ATOM 1729 N N . ASP A 1 219 ? -4.517 -5.949 -22.624 1.00 88.25 219 ASP A N 1
ATOM 1730 C CA . ASP A 1 219 ? -3.626 -4.952 -23.221 1.00 88.25 219 ASP A CA 1
ATOM 1731 C C . ASP A 1 219 ? -2.636 -4.372 -22.200 1.00 88.25 219 ASP A C 1
ATOM 1733 O O . ASP A 1 219 ? -2.997 -4.030 -21.066 1.00 88.25 219 ASP A O 1
ATOM 1737 N N . ASP A 1 220 ? -1.386 -4.188 -22.629 1.00 88.75 220 ASP A N 1
ATOM 1738 C CA . ASP A 1 220 ? -0.346 -3.517 -21.851 1.00 88.75 220 ASP A CA 1
ATOM 1739 C C . ASP A 1 220 ? -0.188 -2.053 -22.293 1.00 88.75 220 ASP A C 1
ATOM 1741 O O . ASP A 1 220 ? -0.070 -1.746 -23.478 1.00 88.75 220 ASP A O 1
ATOM 1745 N N . LYS A 1 221 ? -0.189 -1.124 -21.330 1.00 86.62 221 LYS A N 1
ATOM 1746 C CA . LYS A 1 221 ? -0.104 0.324 -21.595 1.00 86.62 221 LYS A CA 1
ATOM 1747 C C . LYS A 1 221 ? 1.325 0.816 -21.815 1.00 86.62 221 LYS A C 1
ATOM 1749 O O . LYS A 1 221 ? 1.493 1.982 -22.175 1.00 86.62 221 LYS A O 1
ATOM 1754 N N . LEU A 1 222 ? 2.320 -0.039 -21.588 1.00 87.69 222 LEU A N 1
ATOM 1755 C CA . LEU A 1 222 ? 3.737 0.242 -21.804 1.00 87.69 222 LEU A CA 1
ATOM 1756 C C . LEU A 1 222 ? 4.236 1.504 -21.069 1.00 87.69 222 LEU A C 1
ATOM 1758 O O . LEU A 1 222 ? 4.966 2.327 -21.622 1.00 87.69 222 LEU A O 1
ATOM 1762 N N . THR A 1 223 ? 3.769 1.716 -19.841 1.00 85.81 223 THR A N 1
ATOM 1763 C CA . THR A 1 223 ? 4.031 2.950 -19.076 1.00 85.81 223 THR A CA 1
ATOM 1764 C C . THR A 1 223 ? 5.282 2.875 -18.210 1.00 85.81 223 THR A C 1
ATOM 1766 O O . THR A 1 223 ? 5.859 3.903 -17.861 1.00 85.81 223 THR A O 1
ATOM 1769 N N . GLY A 1 224 ? 5.668 1.670 -17.820 1.00 88.25 224 GLY A N 1
ATOM 1770 C CA . GLY A 1 224 ? 6.827 1.374 -17.004 1.00 88.25 224 GLY A CA 1
ATOM 1771 C C . GLY A 1 224 ? 8.134 1.383 -17.788 1.00 88.25 224 GLY A C 1
ATOM 1772 O O . GLY A 1 224 ? 8.204 1.553 -19.008 1.00 88.25 224 GLY A O 1
ATOM 1773 N N . VAL A 1 225 ? 9.214 1.223 -17.036 1.00 91.25 225 VAL A N 1
ATOM 1774 C CA . VAL A 1 225 ? 10.581 1.278 -17.559 1.00 91.25 225 VAL A CA 1
ATOM 1775 C C . VAL A 1 225 ? 10.923 -0.015 -18.291 1.00 91.25 225 VAL A C 1
ATOM 1777 O O . VAL A 1 225 ? 11.491 0.022 -19.377 1.00 91.25 225 VAL A O 1
ATOM 1780 N N . THR A 1 226 ? 10.552 -1.154 -17.712 1.00 92.19 226 THR A N 1
ATOM 1781 C CA . THR A 1 226 ? 10.957 -2.476 -18.190 1.00 92.19 226 THR A CA 1
ATOM 1782 C C . THR A 1 226 ? 10.348 -2.803 -19.545 1.00 92.19 226 THR A C 1
ATOM 1784 O O . THR A 1 226 ? 11.076 -3.106 -20.483 1.00 92.19 226 THR A O 1
ATOM 1787 N N . GLU A 1 227 ? 9.033 -2.660 -19.688 1.00 92.38 227 GLU A N 1
ATOM 1788 C CA . GLU A 1 227 ? 8.340 -2.764 -20.979 1.00 92.38 227 GLU A CA 1
ATOM 1789 C C . GLU A 1 227 ? 8.891 -1.813 -22.059 1.00 92.38 227 GLU A C 1
ATOM 1791 O O . GLU A 1 227 ? 9.026 -2.214 -23.214 1.00 92.38 227 GLU A O 1
ATOM 1796 N N . SER A 1 228 ? 9.259 -0.578 -21.695 1.00 91.25 228 SER A N 1
ATOM 1797 C CA . SER A 1 228 ? 9.822 0.400 -22.630 1.00 91.25 228 SER A CA 1
ATOM 1798 C C . SER A 1 228 ? 11.186 -0.060 -23.134 1.00 91.25 228 SER A C 1
ATOM 1800 O O . SER A 1 228 ? 11.431 -0.026 -24.334 1.00 91.25 228 SER A O 1
ATOM 1802 N N . ILE A 1 229 ? 12.042 -0.568 -22.241 1.00 93.88 229 ILE A N 1
ATOM 1803 C CA . ILE A 1 229 ? 13.351 -1.121 -22.609 1.00 93.88 229 I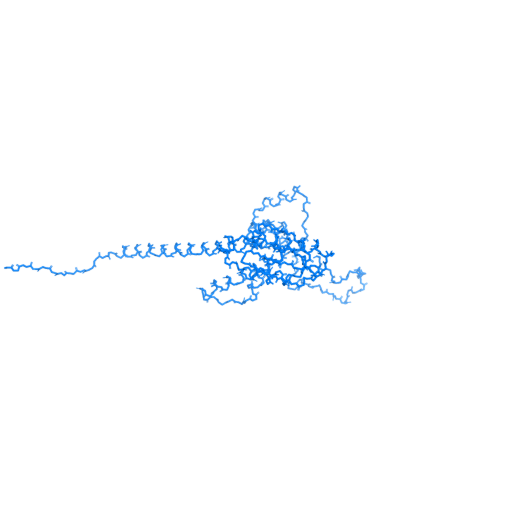LE A CA 1
ATOM 1804 C C . ILE A 1 229 ? 13.192 -2.355 -23.501 1.00 93.88 229 ILE A C 1
ATOM 1806 O O . ILE A 1 229 ? 13.864 -2.442 -24.524 1.00 93.88 229 ILE A O 1
ATOM 1810 N N . ILE A 1 230 ? 12.291 -3.281 -23.151 1.00 93.81 230 ILE A N 1
ATOM 1811 C CA . ILE A 1 230 ? 12.049 -4.508 -23.929 1.00 93.81 230 ILE A CA 1
ATOM 1812 C C . ILE A 1 230 ? 11.636 -4.176 -25.369 1.00 93.81 230 ILE A C 1
ATOM 1814 O O . ILE A 1 230 ? 12.080 -4.838 -26.303 1.00 93.81 230 ILE A O 1
ATOM 1818 N N . LEU A 1 231 ? 10.812 -3.142 -25.555 1.00 92.56 231 LEU A N 1
ATOM 1819 C CA . LEU A 1 231 ? 10.336 -2.715 -26.872 1.00 92.56 231 LEU A CA 1
ATOM 1820 C C . LEU A 1 231 ? 11.253 -1.702 -27.574 1.00 92.56 231 LEU A C 1
ATOM 1822 O O . LEU A 1 231 ? 10.992 -1.348 -28.721 1.00 92.56 231 LEU A O 1
ATOM 1826 N N . GLY A 1 232 ? 12.307 -1.220 -26.909 1.00 91.56 232 GLY A N 1
ATOM 1827 C CA . GLY A 1 232 ? 13.213 -0.202 -27.448 1.00 91.56 232 GLY A CA 1
ATOM 1828 C C . GLY A 1 232 ? 12.649 1.226 -27.456 1.00 91.56 232 GLY A C 1
ATOM 1829 O O . GLY A 1 232 ? 13.180 2.092 -28.148 1.00 91.56 232 GLY A O 1
ATOM 1830 N N . ASN A 1 233 ? 11.591 1.493 -26.689 1.00 88.62 233 ASN A N 1
ATOM 1831 C CA . ASN A 1 233 ? 11.029 2.831 -26.520 1.00 88.62 233 ASN A CA 1
ATOM 1832 C C . ASN A 1 233 ? 11.826 3.642 -25.478 1.00 88.62 233 ASN A C 1
ATOM 1834 O O . ASN A 1 233 ? 12.284 3.081 -24.477 1.00 88.62 233 ASN A O 1
ATOM 1838 N N . PRO A 1 234 ? 11.958 4.972 -25.647 1.00 87.62 234 PRO A N 1
ATOM 1839 C CA . PRO A 1 234 ? 12.586 5.822 -24.641 1.00 87.62 234 PRO A CA 1
ATOM 1840 C C . PRO A 1 234 ? 11.785 5.800 -23.330 1.00 87.62 234 PRO A C 1
ATOM 1842 O O . PRO A 1 234 ? 10.560 5.938 -23.324 1.00 87.62 234 PRO A O 1
ATOM 1845 N N . THR A 1 235 ? 12.480 5.626 -22.206 1.00 89.19 235 THR A N 1
ATOM 1846 C CA . THR A 1 235 ? 11.864 5.529 -20.878 1.00 89.19 235 THR A CA 1
ATOM 1847 C C . THR A 1 235 ? 11.480 6.911 -20.349 1.00 89.19 235 THR A C 1
ATOM 1849 O O . THR A 1 235 ? 12.202 7.890 -20.521 1.00 89.19 235 THR A O 1
ATOM 1852 N N . ARG A 1 236 ? 10.350 7.003 -19.638 1.00 85.62 236 ARG A N 1
ATOM 1853 C CA . ARG A 1 236 ? 9.866 8.257 -19.028 1.00 85.62 236 ARG A CA 1
ATOM 1854 C C . ARG A 1 236 ? 10.543 8.558 -17.684 1.00 85.62 236 ARG A C 1
ATOM 1856 O O . ARG A 1 236 ? 9.870 8.838 -16.698 1.00 85.62 236 ARG A O 1
ATOM 1863 N N . LEU A 1 237 ? 11.870 8.459 -17.627 1.00 89.06 237 LEU A N 1
ATOM 1864 C CA . LEU A 1 237 ? 12.682 8.787 -16.450 1.00 89.06 237 LEU A CA 1
ATOM 1865 C C . LEU A 1 237 ? 13.882 9.654 -16.848 1.00 89.06 237 LEU A C 1
ATOM 1867 O O . LEU A 1 237 ? 14.382 9.569 -17.967 1.00 89.06 237 LEU A O 1
ATOM 1871 N N . GLY A 1 238 ? 14.353 10.494 -15.922 1.00 91.44 238 GLY A N 1
ATOM 1872 C CA . GLY A 1 238 ? 15.493 11.382 -16.161 1.00 91.44 238 GLY A CA 1
ATOM 1873 C C . GLY A 1 238 ? 15.251 12.325 -17.342 1.00 91.44 238 GLY A C 1
ATOM 1874 O O . GLY A 1 238 ? 14.302 13.106 -17.335 1.00 91.44 238 GLY A O 1
ATOM 1875 N N . THR A 1 239 ? 16.093 12.242 -18.369 1.00 90.50 239 THR A N 1
ATOM 1876 C CA . THR A 1 239 ? 16.001 13.074 -19.581 1.00 90.50 239 THR A CA 1
ATOM 1877 C C . THR A 1 239 ? 14.768 12.786 -20.435 1.00 90.50 239 THR A C 1
ATOM 1879 O O . THR A 1 239 ? 14.328 13.673 -21.154 1.00 90.50 239 THR A O 1
ATOM 1882 N N . GLY A 1 240 ? 14.175 11.592 -20.337 1.00 86.62 240 GLY A N 1
ATOM 1883 C CA . GLY A 1 240 ? 12.944 11.238 -21.053 1.00 86.62 240 GLY A CA 1
ATOM 1884 C C . GLY A 1 240 ? 11.657 11.704 -20.364 1.00 86.62 240 GLY A C 1
ATOM 1885 O O . GLY A 1 240 ? 10.566 11.309 -20.769 1.00 86.62 240 GLY A O 1
ATOM 1886 N N . THR A 1 241 ? 11.752 12.496 -19.288 1.00 89.19 241 THR A N 1
ATOM 1887 C CA . THR A 1 241 ? 10.574 13.014 -18.563 1.00 89.19 241 THR A CA 1
ATOM 1888 C C . THR A 1 241 ? 9.924 14.225 -19.226 1.00 89.19 241 THR A C 1
ATOM 1890 O O . THR A 1 241 ? 8.762 14.513 -18.940 1.00 89.19 241 THR A O 1
ATOM 1893 N N . PHE A 1 242 ? 10.642 14.924 -20.105 1.00 86.44 242 PHE A N 1
ATOM 1894 C CA . PHE A 1 242 ? 10.152 16.107 -20.800 1.00 86.44 242 PHE A CA 1
ATOM 1895 C C . PHE A 1 242 ? 10.477 16.034 -22.290 1.00 86.44 242 PHE A C 1
ATOM 1897 O O . PHE A 1 242 ? 11.519 15.519 -22.691 1.00 86.44 242 PHE A O 1
ATOM 1904 N N . ASP A 1 243 ? 9.592 16.609 -23.096 1.00 85.31 243 ASP A N 1
ATOM 1905 C CA . ASP A 1 243 ? 9.811 16.783 -24.526 1.00 85.31 243 ASP A CA 1
ATOM 1906 C C . ASP A 1 243 ? 10.344 18.194 -24.799 1.00 85.31 243 ASP A C 1
ATOM 1908 O O . ASP A 1 243 ? 9.930 19.174 -24.171 1.00 85.31 243 ASP A O 1
ATOM 1912 N N . LEU A 1 244 ? 11.262 18.314 -25.758 1.00 84.44 244 LEU A N 1
ATOM 1913 C CA . LEU A 1 244 ? 11.782 19.602 -26.205 1.00 84.44 244 LEU A CA 1
ATOM 1914 C C . LEU A 1 244 ? 10.964 20.119 -27.389 1.00 84.44 244 LEU A C 1
ATOM 1916 O O . LEU A 1 244 ? 10.862 19.469 -28.428 1.00 84.44 244 LEU A O 1
ATOM 1920 N N . LEU A 1 245 ? 10.429 21.329 -27.250 1.00 83.88 245 LEU A N 1
ATOM 1921 C CA . LEU A 1 245 ? 9.775 22.052 -28.336 1.00 83.88 245 LEU A CA 1
ATOM 1922 C C . LEU A 1 245 ? 10.741 23.100 -28.893 1.00 83.88 245 LEU A C 1
ATOM 1924 O O . LEU A 1 245 ? 11.309 23.892 -28.145 1.00 83.88 245 LEU A O 1
ATOM 1928 N N . SER A 1 246 ? 10.926 23.119 -30.214 1.00 79.56 246 SER A N 1
ATOM 1929 C CA . SER A 1 246 ? 11.768 24.110 -30.890 1.00 79.56 246 SER A CA 1
ATOM 1930 C C . SER A 1 246 ? 10.911 25.095 -31.686 1.00 79.56 246 SER A C 1
ATOM 1932 O O . SER A 1 246 ? 10.176 24.695 -32.591 1.00 79.56 246 SER A O 1
ATOM 1934 N N . ASN A 1 247 ? 11.057 26.395 -31.395 1.00 71.56 247 ASN A N 1
ATOM 1935 C CA . ASN A 1 247 ? 10.314 27.484 -32.054 1.00 71.56 247 ASN A CA 1
ATOM 1936 C C . ASN A 1 247 ? 10.553 27.568 -33.570 1.00 71.56 247 ASN A C 1
ATOM 1938 O O . ASN A 1 247 ? 9.743 28.140 -34.287 1.00 71.56 247 ASN A O 1
ATOM 1942 N N . ARG A 1 248 ? 11.619 26.948 -34.092 1.00 64.88 248 ARG A N 1
ATOM 1943 C CA . ARG A 1 248 ? 11.895 26.895 -35.537 1.00 64.88 248 ARG A CA 1
ATOM 1944 C C . ARG A 1 248 ? 10.847 26.094 -36.328 1.00 64.88 248 ARG A C 1
ATOM 1946 O O . ARG A 1 248 ? 10.787 26.210 -37.547 1.00 64.88 248 ARG A O 1
ATOM 1953 N N . TRP A 1 249 ? 10.031 25.285 -35.650 1.00 56.56 249 TRP A N 1
ATOM 1954 C CA . TRP A 1 249 ? 9.039 24.394 -36.262 1.00 56.56 249 TRP A CA 1
ATOM 1955 C C . TRP A 1 249 ? 7.589 24.738 -35.880 1.00 56.56 249 TRP A C 1
ATOM 1957 O O . TRP A 1 249 ? 6.682 23.966 -36.194 1.00 56.56 249 TRP A O 1
ATOM 1967 N N . GLN A 1 250 ? 7.359 25.889 -35.231 1.00 54.81 250 GLN A N 1
ATOM 1968 C CA . GLN A 1 250 ? 6.023 26.330 -34.801 1.00 54.81 250 GLN A CA 1
ATOM 1969 C C . GLN A 1 250 ? 5.041 26.538 -35.965 1.00 54.81 250 GLN A C 1
ATOM 1971 O O . GLN A 1 250 ? 3.845 26.343 -35.774 1.00 54.81 250 GLN A O 1
ATOM 1976 N N . ASP A 1 251 ? 5.527 26.810 -37.179 1.00 54.78 251 ASP A N 1
ATOM 1977 C CA . ASP A 1 251 ? 4.660 27.114 -38.327 1.00 54.78 251 ASP A CA 1
ATOM 1978 C C . ASP A 1 251 ? 4.015 25.882 -38.993 1.00 54.78 251 ASP A C 1
ATOM 1980 O O . ASP A 1 251 ? 3.136 26.034 -39.838 1.00 54.78 251 ASP A O 1
ATOM 1984 N N . ARG A 1 252 ? 4.421 24.648 -38.646 1.00 54.62 252 ARG A N 1
ATOM 1985 C CA . ARG A 1 252 ? 3.911 23.418 -39.300 1.00 54.62 252 ARG A CA 1
ATOM 1986 C C . ARG A 1 252 ? 3.109 22.474 -38.418 1.00 54.62 252 ARG A C 1
ATOM 1988 O O . ARG A 1 252 ? 2.522 21.527 -38.936 1.00 54.62 252 ARG A O 1
ATOM 1995 N N . LEU A 1 253 ? 3.049 22.711 -37.115 1.00 56.31 253 LEU A N 1
ATOM 1996 C CA . LEU A 1 253 ? 2.284 21.864 -36.210 1.00 56.31 253 LEU A CA 1
ATOM 1997 C C . LEU A 1 253 ? 1.088 22.658 -35.706 1.00 56.31 253 LEU A C 1
ATOM 1999 O O . LEU A 1 253 ? 1.206 23.464 -34.787 1.00 56.31 253 LEU A O 1
ATOM 2003 N N . VAL A 1 254 ? -0.085 22.395 -36.293 1.00 55.31 254 VAL A N 1
ATOM 2004 C CA . VAL A 1 254 ? -1.356 22.671 -35.619 1.00 55.31 254 VAL A CA 1
ATOM 2005 C C . VAL A 1 254 ? -1.320 21.849 -34.338 1.00 55.31 254 VAL A C 1
ATOM 2007 O O . VAL A 1 254 ? -1.572 20.644 -34.336 1.00 55.31 254 VAL A O 1
ATOM 2010 N N . LEU A 1 255 ? -0.905 22.497 -33.254 1.00 54.53 255 LEU A N 1
ATOM 2011 C CA . LEU A 1 255 ? -0.897 21.933 -31.921 1.00 54.53 255 LEU A CA 1
ATOM 2012 C C . LEU A 1 255 ? -2.339 21.531 -31.616 1.00 54.53 255 LEU A C 1
ATOM 2014 O O . LEU A 1 255 ? -3.174 22.373 -31.279 1.00 54.53 255 LEU A O 1
ATOM 2018 N N . SER A 1 256 ? -2.648 20.239 -31.736 1.00 50.59 256 SER A N 1
ATOM 2019 C CA . SER A 1 256 ? -3.790 19.658 -31.041 1.00 50.59 256 SER A CA 1
ATOM 2020 C C . SER A 1 256 ? -3.551 19.972 -29.570 1.00 50.59 256 SER A C 1
ATOM 2022 O O . SER A 1 256 ? -2.744 19.298 -28.930 1.00 50.59 256 SER A O 1
ATOM 2024 N N . LYS A 1 257 ? -4.202 21.031 -29.073 1.00 45.69 257 LYS A N 1
ATOM 2025 C CA . LYS A 1 257 ? -4.168 21.489 -27.684 1.00 45.69 257 LYS A CA 1
ATOM 2026 C C . LYS A 1 257 ? -4.474 20.306 -26.772 1.00 45.69 257 LYS A C 1
ATOM 2028 O O . LYS A 1 257 ? -5.628 20.013 -26.479 1.00 45.69 257 LYS A O 1
ATOM 2033 N N . ARG A 1 258 ? -3.436 19.608 -26.332 1.00 44.72 258 ARG A N 1
ATOM 2034 C CA . ARG A 1 258 ? -3.504 18.666 -25.227 1.00 44.72 258 ARG A CA 1
ATOM 2035 C C . ARG A 1 258 ? -2.691 19.301 -24.110 1.00 44.72 258 ARG A C 1
ATOM 2037 O O . ARG A 1 258 ? -1.513 19.582 -24.329 1.00 44.72 258 ARG A O 1
ATOM 2044 N N . PRO A 1 259 ? -3.317 19.638 -22.973 1.00 40.41 259 PRO A N 1
ATOM 2045 C CA . PRO A 1 259 ? -2.605 20.264 -21.874 1.00 40.41 259 PRO A CA 1
ATOM 2046 C C . PRO A 1 259 ? -1.500 19.328 -21.373 1.00 40.41 259 PRO A C 1
ATOM 2048 O O . PRO A 1 259 ? -1.691 18.120 -21.261 1.00 40.41 259 PRO A O 1
ATOM 2051 N N . VAL A 1 260 ? -0.351 19.931 -21.074 1.00 52.12 260 VAL A N 1
ATOM 2052 C CA . VAL A 1 260 ? 0.948 19.305 -20.754 1.00 52.12 260 VAL A CA 1
ATOM 2053 C C . VAL A 1 260 ? 0.944 18.511 -19.433 1.00 52.12 260 VAL A C 1
ATOM 2055 O O . VAL A 1 260 ? 1.934 17.886 -19.077 1.00 52.12 260 VAL A O 1
ATOM 2058 N N . PHE A 1 261 ? -0.182 18.441 -18.723 1.00 37.16 261 PHE A N 1
ATOM 2059 C CA . PHE A 1 261 ? -0.295 17.721 -17.458 1.00 37.16 261 PHE A CA 1
ATOM 2060 C C . PHE A 1 261 ? -1.503 16.791 -17.470 1.00 37.16 261 PHE A C 1
ATOM 2062 O O . PHE A 1 261 ? -2.590 17.139 -17.017 1.00 37.16 261 PHE A O 1
ATOM 2069 N N . LEU A 1 262 ? -1.301 15.584 -17.989 1.00 31.09 262 LEU A N 1
ATOM 2070 C CA . LEU A 1 262 ? -2.173 14.451 -17.702 1.00 31.09 262 LEU A CA 1
ATOM 2071 C C . LEU A 1 262 ? -1.277 13.243 -17.423 1.00 31.09 262 LEU A C 1
ATOM 2073 O O . LEU A 1 262 ? -0.898 12.495 -18.323 1.00 31.09 262 LEU A O 1
ATOM 2077 N N . ILE A 1 263 ? -0.884 13.115 -16.154 1.00 36.88 263 ILE A N 1
ATOM 2078 C CA . ILE A 1 263 ? -0.368 11.863 -15.601 1.00 36.88 263 ILE A CA 1
ATOM 2079 C C . ILE A 1 263 ? -1.557 10.893 -15.650 1.00 36.88 263 ILE A C 1
ATOM 2081 O O . ILE A 1 263 ? -2.593 11.169 -15.044 1.00 36.88 263 ILE A O 1
ATOM 2085 N N . LYS A 1 264 ? -1.443 9.852 -16.481 1.00 36.88 264 LYS A N 1
ATOM 2086 C CA . LYS A 1 264 ? -2.434 8.772 -16.597 1.00 36.88 264 LYS A CA 1
ATOM 2087 C C . LYS A 1 264 ? -2.496 7.932 -15.329 1.00 36.88 264 LYS A C 1
ATOM 2089 O O . LYS A 1 264 ? -1.426 7.738 -14.716 1.00 36.88 264 LYS A O 1
#

Organism: NCBI:txid27845

Sequence (264 aa):
MLITYKANSPDTTPAVLSALKLSDQQKYSDRRTESQCLLSRQVELAIEPTRLADIPISLRQWLTPEDVYIAVTLDEKRMARRGIITARVVSVVQRAKLRKVKLSRVTHSKNFLYAYPADLNTLEIVVKVLEDVVVKGQVLEVEAARRVVIDEMLSVKEGHGVEMNIWHVMLLADVMTNRGEVFGYQRNGMAKAKNSVLFMASFERTGDYVFGTAHHGQDDKLTGVTESIILGNPTRLGTGTFDLLSNRWQDRLVLSKRPVFLIK

Secondary structure (DSSP, 8-state):
-------------HHHHHHHHHHHHHHHHHHHHHHHHHHHHHHHHHHS---GGGSEEEEEEEE-SS-EEEEEEE-HHHHHHHT--HHHHHHHHHHS--TT--EEEEEEETTEEEEEESSGGGHHHHHHHHIIIIIS-TTTHHHHHHHHHHHHHHHHHHHHT----HHHHHHHHHHHHTTSS---SSHHHHHHS---HHHHHHHS-HHHHHHHHHHHTPPP---SHHHHHHHTPPPSSGGGGSPPP-GGGTTT-------S----

Foldseek 3Di:
DDDDDDDDDDDPDPVNVVVVVVVVVVVVVVVVVVVVVVVVVVLVVLLVQPQLQVFFPDWDWDDDPVFTKIKTFGDPVVCVVVVNFVVNVQVQLCPPPQPPFDWPDWDDDRGMIITGGPDPVCVVSSSVSCCCCNNVVQPPRLVSSLVSQLVVVVVVCVVPVHDDDSVVSSVVSCVQRVVSHGADPDLVSVVVVPDFLQVNLVVDDVPCSVVVCVVVVDDGPCQADRSCVVVVHDHCDDPNVDDDDDPVCVVPDPPPPDDPDDPD

InterPro domains:
  IPR007081 RNA polymerase Rpb1, domain 5 [PF04998] (100-197)
  IPR015700 DNA-directed RNA polymerase III subunit RPC1 [PTHR48446] (134-242)

pLDDT: mean 71.38, std 18.64, range [24.59, 95.38]

Radius o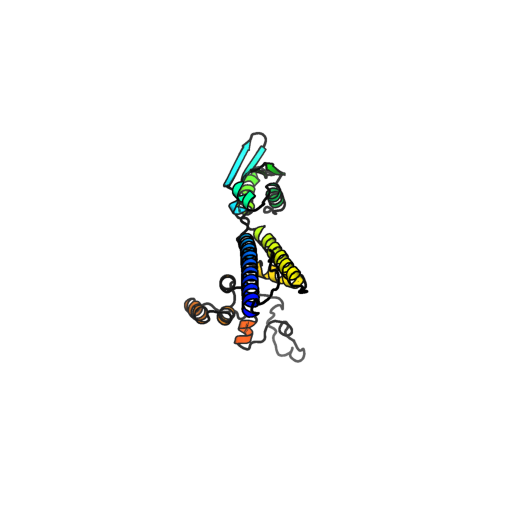f gyration: 30.08 Å; chains: 1; bounding box: 90×75×87 Å